Protein AF-A0A7L4WEX9-F1 (afdb_monomer)

Solvent-accessible surface area (backbone atoms only — not comparable to full-atom values): 10142 Å² total; per-residue (Å²): 126,67,64,66,57,49,51,50,51,51,39,51,52,52,34,52,52,26,51,51,51,31,52,53,32,50,53,50,39,53,52,51,53,52,51,53,52,52,47,60,56,43,59,77,73,43,90,71,69,67,68,67,56,54,69,73,64,55,76,92,63,99,64,60,76,76,48,80,44,58,86,52,60,81,90,41,49,67,58,53,51,50,54,52,51,52,48,51,46,52,49,35,52,49,51,29,53,46,28,53,52,52,32,49,50,41,52,46,55,71,72,40,96,59,77,62,41,73,68,49,30,55,49,41,40,52,47,19,53,50,44,37,39,62,28,47,49,48,32,49,52,50,21,52,52,36,32,74,78,40,66,15,29,52,41,52,55,43,64,68,48,44,54,51,22,54,52,43,38,50,51,23,51,53,43,47,51,54,38,51,56,53,48,59,58,62,72,72,108

Sequence (189 aa):
MNREKQIKKISKLLGYLFQLSSYMTLFATLLAIIGIILYNLSSNTTAIPVAFLKDMMAPATSETTFMSFGNPPADLAMVAFNIESITIVALCLAYFLLSRKALNIFKTIVNCRTPFTLTLVSQIRKISVLILMTCLWIPIIKGSVLLIFTHGGQFTIDLGGIVLTLIIYGISLIFEYGLLLQREVDEIV

Foldseek 3Di:
DPVLVVLLVVLVVLLVVLVVLLVVLVVVLVVLVVVLVVVVVVVVPDDDPLVVVCVVPPDPDPFDWPDKFDDFPPVCSNVLVVLVSVLSSVLSVLSSVLSVLSSVLSVCVNPDPDCLDPVNLVSLLVNLVSLCCNQPVSLVVSQVSCCVRGVIGIRTGDPVSNVVSVVSNVVSVVSPVVNVVVVVVVVVD

Secondary structure (DSSP, 8-state):
-HHHHHHHHHHHHHHHHHHHHHHHHHHHHHHHHHHHHHHHHHHTTS---HHHHHHHS-------EEEEEPPPPGGGHHHHHHHHHHHHHHHHHHHHHHHHHHHHHHHHHHH-S-S--HHHHHHHHHHHHHHHIIIIIHHHHHHHHHHHHHS-EEEE--HHHHHHHHHHHHHHHHHHHHHHHHHHHHHT-

Mean predicted aligned error: 10.33 Å

Structure (mmCIF, N/CA/C/O backbone):
data_AF-A0A7L4WEX9-F1
#
_entry.id   AF-A0A7L4WEX9-F1
#
loop_
_atom_site.group_PDB
_atom_site.id
_atom_site.type_symbol
_atom_site.label_atom_id
_atom_site.label_alt_id
_atom_site.label_comp_id
_atom_site.label_asym_id
_atom_site.label_entity_id
_atom_site.label_seq_id
_atom_site.pdbx_PDB_ins_code
_atom_site.Cartn_x
_atom_site.Cartn_y
_atom_site.Cartn_z
_atom_site.occupancy
_atom_site.B_iso_or_equiv
_atom_site.auth_seq_id
_atom_site.auth_comp_id
_atom_site.auth_asym_id
_atom_site.auth_atom_id
_atom_site.pdbx_PDB_model_num
ATOM 1 N N . MET A 1 1 ? -11.315 -0.043 35.948 1.00 55.19 1 MET A N 1
ATOM 2 C CA . MET A 1 1 ? -10.354 1.089 35.972 1.00 55.19 1 MET A CA 1
ATOM 3 C C . MET A 1 1 ? -8.969 0.790 35.357 1.00 55.19 1 MET A C 1
ATOM 5 O O . MET A 1 1 ? -8.366 1.709 34.819 1.00 55.19 1 MET A O 1
ATOM 9 N N . ASN A 1 2 ? -8.444 -0.450 35.379 1.00 72.81 2 ASN A N 1
ATOM 10 C CA . ASN A 1 2 ? -7.095 -0.753 34.848 1.00 72.81 2 ASN A CA 1
ATOM 11 C C . ASN A 1 2 ? -7.035 -0.914 33.302 1.00 72.81 2 ASN A C 1
ATOM 13 O O . ASN A 1 2 ? -6.084 -0.468 32.666 1.00 72.81 2 ASN A O 1
ATOM 17 N N . ARG A 1 3 ? -8.087 -1.473 32.676 1.00 75.44 3 ARG A N 1
ATOM 18 C CA . ARG A 1 3 ? -8.129 -1.759 31.222 1.00 75.44 3 ARG A CA 1
ATOM 19 C C . ARG A 1 3 ? -8.138 -0.508 30.335 1.00 75.44 3 ARG A C 1
ATOM 21 O O . ARG A 1 3 ? -7.399 -0.452 29.362 1.00 75.44 3 ARG A O 1
ATOM 28 N N . GLU A 1 4 ? -8.896 0.529 30.688 1.00 73.94 4 GLU A N 1
ATOM 29 C CA . GLU A 1 4 ? -8.929 1.781 29.909 1.00 73.94 4 GLU A CA 1
ATOM 30 C C . GLU A 1 4 ? -7.576 2.502 29.891 1.00 73.94 4 GLU A C 1
ATOM 32 O O . GLU A 1 4 ? -7.140 3.004 28.854 1.00 73.94 4 GLU A O 1
ATOM 37 N N . LYS A 1 5 ? -6.870 2.522 31.032 1.00 79.31 5 LYS A N 1
ATOM 38 C CA . LYS A 1 5 ? -5.511 3.076 31.116 1.00 79.31 5 LYS A CA 1
ATOM 39 C C . LYS A 1 5 ? -4.530 2.264 30.264 1.00 79.31 5 LYS A C 1
ATOM 41 O O . LYS A 1 5 ? -3.692 2.859 29.588 1.00 79.31 5 LYS A O 1
ATOM 46 N N . GLN A 1 6 ? -4.657 0.934 30.251 1.00 82.50 6 GLN A N 1
ATOM 47 C CA . GLN A 1 6 ? -3.851 0.056 29.396 1.00 82.50 6 GLN A CA 1
ATOM 48 C C . GLN A 1 6 ? -4.117 0.297 27.904 1.00 82.50 6 GLN A C 1
ATOM 50 O O . GLN A 1 6 ? -3.162 0.490 27.157 1.00 82.50 6 GLN A O 1
ATOM 55 N N . ILE A 1 7 ? -5.382 0.389 27.479 1.00 78.75 7 ILE A N 1
ATOM 56 C CA . ILE A 1 7 ? -5.758 0.684 26.084 1.00 78.75 7 ILE A CA 1
ATOM 57 C C . ILE A 1 7 ? -5.189 2.038 25.648 1.00 78.75 7 ILE A C 1
ATOM 59 O O . ILE A 1 7 ? -4.557 2.135 24.597 1.00 78.75 7 ILE A O 1
ATOM 63 N N . LYS A 1 8 ? -5.319 3.078 26.482 1.00 77.56 8 LYS A N 1
ATOM 64 C CA . LYS A 1 8 ? -4.734 4.397 26.193 1.00 77.56 8 LYS A CA 1
ATOM 65 C C . LYS A 1 8 ? -3.207 4.350 26.090 1.00 77.56 8 LYS A C 1
ATOM 67 O O . LYS A 1 8 ? -2.642 5.015 25.225 1.00 77.56 8 LYS A O 1
ATOM 72 N N . LYS A 1 9 ? -2.527 3.571 26.940 1.00 84.44 9 LYS A N 1
ATOM 73 C CA . LYS A 1 9 ? -1.065 3.397 26.884 1.00 84.44 9 LYS A CA 1
ATOM 74 C C . LYS A 1 9 ? -0.633 2.695 25.592 1.00 84.44 9 LYS A C 1
ATOM 76 O O . LYS A 1 9 ? 0.269 3.186 24.920 1.00 84.44 9 LYS A O 1
ATOM 81 N N . ILE A 1 10 ? -1.305 1.601 25.227 1.00 84.31 10 ILE A N 1
ATOM 82 C CA . ILE A 1 10 ? -1.046 0.843 23.994 1.00 84.31 10 ILE A CA 1
ATOM 83 C C . ILE A 1 10 ? -1.289 1.727 22.771 1.00 84.31 10 ILE A C 1
ATOM 85 O O . ILE A 1 10 ? -0.421 1.837 21.913 1.00 84.31 10 ILE A O 1
ATOM 89 N N . SER A 1 11 ? -2.412 2.443 22.724 1.00 79.56 11 SER A N 1
ATOM 90 C CA . SER A 1 11 ? -2.727 3.324 21.600 1.00 79.56 11 SER A CA 1
ATOM 91 C C . SER A 1 11 ? -1.725 4.472 21.440 1.00 79.56 11 SER A C 1
ATOM 93 O O . SER A 1 11 ? -1.406 4.845 20.313 1.00 79.56 11 SER A O 1
ATOM 95 N N . LYS A 1 12 ? -1.198 5.030 22.542 1.00 79.38 12 LYS A N 1
ATOM 96 C CA . LYS A 1 12 ? -0.110 6.023 22.485 1.00 79.38 12 LYS A CA 1
ATOM 97 C C . LYS A 1 12 ? 1.180 5.419 21.932 1.00 79.38 12 LYS A C 1
ATOM 99 O O . LYS A 1 12 ? 1.817 6.040 21.088 1.00 79.38 12 LYS A O 1
ATOM 104 N N . LEU A 1 13 ? 1.540 4.214 22.376 1.00 85.88 13 LEU A N 1
ATOM 105 C CA . LEU A 1 13 ? 2.724 3.502 21.895 1.00 85.88 13 LEU A CA 1
ATOM 106 C C . LEU A 1 13 ? 2.622 3.185 20.397 1.00 85.88 13 LEU A C 1
ATOM 108 O O . LEU A 1 13 ? 3.555 3.487 19.657 1.00 85.88 13 LEU A O 1
ATOM 112 N N . LEU A 1 14 ? 1.474 2.673 19.935 1.00 84.31 14 LEU A N 1
ATOM 113 C CA . LEU A 1 14 ? 1.218 2.476 18.505 1.00 84.31 14 LEU A CA 1
ATOM 114 C C . LEU A 1 14 ? 1.296 3.802 17.742 1.00 84.31 14 LEU A C 1
ATOM 116 O O . LEU A 1 14 ? 1.889 3.851 16.670 1.00 84.31 14 LEU A O 1
ATOM 120 N N . GLY A 1 15 ? 0.766 4.892 18.304 1.00 81.19 15 GLY A N 1
ATOM 121 C CA . GLY A 1 15 ? 0.881 6.225 17.711 1.00 81.19 15 GLY A CA 1
ATOM 122 C C . GLY A 1 15 ? 2.334 6.654 17.470 1.00 81.19 15 GLY A C 1
ATOM 123 O O . GLY A 1 15 ? 2.671 7.075 16.364 1.00 81.19 15 GLY A O 1
ATOM 124 N N . TYR A 1 16 ? 3.214 6.498 18.462 1.00 84.06 16 TYR A N 1
ATOM 125 C CA . TYR A 1 16 ? 4.641 6.791 18.285 1.00 84.06 16 TYR A CA 1
ATOM 126 C C . TYR A 1 16 ? 5.301 5.878 17.248 1.00 84.06 16 TYR A C 1
ATOM 128 O O . TYR A 1 16 ? 6.100 6.351 16.442 1.00 84.06 16 TYR A O 1
ATOM 136 N N . LEU A 1 17 ? 4.929 4.596 17.219 1.00 88.06 17 LEU A N 1
ATOM 137 C CA . LEU A 1 17 ? 5.454 3.629 16.256 1.00 88.06 17 LEU A CA 1
ATOM 138 C C . LEU A 1 17 ? 5.077 4.002 14.813 1.00 88.06 17 LEU A C 1
ATOM 140 O O . LEU A 1 17 ? 5.946 4.030 13.942 1.00 88.06 17 LEU A O 1
ATOM 144 N N . PHE A 1 18 ? 3.819 4.374 14.555 1.00 85.44 18 PHE A N 1
ATOM 145 C CA . PHE A 1 18 ? 3.393 4.842 13.229 1.00 85.44 18 PHE A CA 1
ATOM 146 C C . PHE A 1 18 ? 4.046 6.166 12.832 1.00 85.44 18 PHE A C 1
ATOM 148 O O . PHE A 1 18 ? 4.36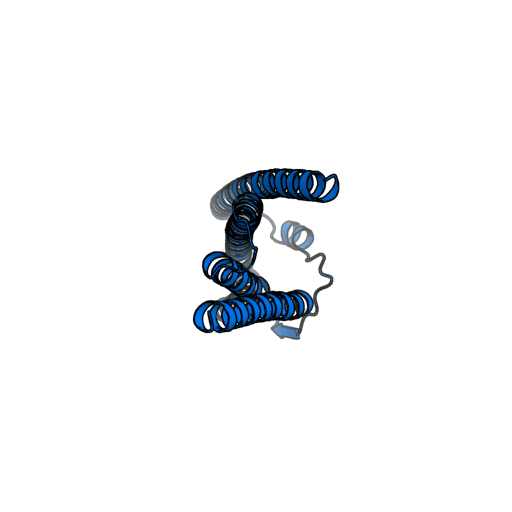3 6.367 11.661 1.00 85.44 18 PHE A O 1
ATOM 155 N N . GLN A 1 19 ? 4.282 7.065 13.789 1.00 84.50 19 GLN A N 1
ATOM 156 C CA . GLN A 1 19 ? 4.992 8.311 13.521 1.00 84.50 19 GLN A CA 1
ATOM 157 C C . GLN A 1 19 ? 6.458 8.055 13.137 1.00 84.50 19 GLN A C 1
ATOM 159 O O . GLN A 1 19 ? 6.935 8.618 12.155 1.00 84.50 19 GLN A O 1
ATOM 164 N N . LEU A 1 20 ? 7.148 7.164 13.854 1.00 89.44 20 LEU A N 1
ATOM 165 C CA . LEU A 1 20 ? 8.509 6.746 13.516 1.00 89.44 20 LEU A CA 1
ATOM 166 C C . LEU A 1 20 ? 8.562 6.076 12.136 1.00 89.44 20 LEU A C 1
ATOM 168 O O . LEU A 1 20 ? 9.395 6.439 11.310 1.00 89.44 20 LEU A O 1
ATOM 172 N N . SER A 1 21 ? 7.632 5.157 11.856 1.00 87.06 21 SER A N 1
ATOM 173 C CA . SER A 1 21 ? 7.491 4.508 10.545 1.00 87.06 21 SER A CA 1
ATOM 174 C C . SER A 1 21 ? 7.287 5.525 9.413 1.00 87.06 21 SER A C 1
ATOM 176 O O . SER A 1 21 ? 7.896 5.404 8.349 1.00 87.06 21 SER A O 1
ATOM 178 N N . SER A 1 22 ? 6.498 6.575 9.652 1.00 84.38 22 SER A N 1
ATOM 179 C CA . SER A 1 22 ? 6.277 7.658 8.690 1.00 84.38 22 SER A CA 1
ATOM 180 C C . SER A 1 22 ? 7.569 8.431 8.381 1.00 84.38 22 SER A C 1
ATOM 182 O O . SER A 1 22 ? 7.840 8.725 7.221 1.00 84.38 22 SER A O 1
ATOM 184 N N . TYR A 1 23 ? 8.412 8.714 9.378 1.00 88.81 23 TYR A N 1
ATOM 185 C CA . TYR A 1 23 ? 9.708 9.361 9.130 1.00 88.81 23 TYR A CA 1
ATOM 186 C C . TYR A 1 23 ? 10.697 8.444 8.406 1.00 88.81 23 TYR A C 1
ATOM 188 O O . TYR A 1 23 ? 11.364 8.889 7.475 1.00 88.81 23 TYR A O 1
ATOM 196 N N . MET A 1 24 ? 10.756 7.165 8.787 1.00 88.25 24 MET A N 1
ATOM 197 C CA . MET A 1 24 ? 11.639 6.184 8.147 1.00 88.25 24 MET A CA 1
ATOM 198 C C . MET A 1 24 ? 11.276 5.957 6.677 1.00 88.25 24 MET A C 1
ATOM 200 O O . MET A 1 24 ? 12.159 5.906 5.826 1.00 88.25 24 MET A O 1
ATOM 204 N N . THR A 1 25 ? 9.981 5.886 6.357 1.00 88.56 25 THR A N 1
ATOM 205 C CA . THR A 1 25 ? 9.516 5.761 4.965 1.00 88.56 25 THR A CA 1
ATOM 206 C C . THR A 1 25 ? 9.837 7.005 4.143 1.00 88.56 25 THR A C 1
ATOM 208 O O . THR A 1 25 ? 10.274 6.873 3.005 1.00 88.56 25 THR A O 1
ATOM 211 N N . LEU A 1 26 ? 9.712 8.205 4.717 1.00 88.31 26 LEU A N 1
ATOM 212 C CA . LEU A 1 26 ? 10.087 9.451 4.040 1.00 88.31 26 LEU A CA 1
ATOM 213 C C . LEU A 1 26 ? 11.604 9.505 3.777 1.00 88.31 26 LEU A C 1
ATOM 215 O O . LEU A 1 26 ? 12.042 9.791 2.664 1.00 88.31 26 LEU A O 1
ATOM 219 N N . PHE A 1 27 ? 12.420 9.142 4.764 1.00 89.62 27 PHE A N 1
ATOM 220 C CA . PHE A 1 27 ? 13.867 9.040 4.581 1.00 89.62 27 PHE A CA 1
ATOM 221 C C . PHE A 1 27 ? 14.244 8.027 3.485 1.00 89.62 27 PHE A C 1
ATOM 223 O O . PHE A 1 27 ? 15.037 8.345 2.600 1.00 89.62 27 PHE A O 1
ATOM 230 N N . ALA A 1 28 ? 13.606 6.851 3.475 1.00 85.81 28 ALA A N 1
ATOM 231 C CA . ALA A 1 28 ? 13.793 5.851 2.427 1.00 85.81 28 ALA A CA 1
ATOM 232 C C . ALA A 1 28 ? 13.388 6.372 1.035 1.00 85.81 28 ALA A C 1
ATOM 234 O O . ALA A 1 28 ? 14.120 6.144 0.074 1.00 85.81 28 ALA A O 1
ATOM 235 N N . THR A 1 29 ? 12.284 7.128 0.914 1.00 87.12 29 THR A N 1
ATOM 236 C CA . THR A 1 29 ? 11.908 7.748 -0.373 1.00 87.12 29 THR A CA 1
ATOM 237 C C . THR A 1 29 ? 12.965 8.719 -0.883 1.00 87.12 29 THR A C 1
ATOM 239 O O . THR A 1 29 ? 13.277 8.703 -2.071 1.00 87.12 29 THR A O 1
ATOM 242 N N . LEU A 1 30 ? 13.548 9.539 -0.003 1.00 90.62 30 LEU A N 1
ATOM 243 C CA . LEU A 1 30 ? 14.588 10.494 -0.388 1.00 90.62 30 LEU A CA 1
ATOM 244 C C . LEU A 1 30 ? 15.847 9.772 -0.874 1.00 90.62 30 LEU A C 1
ATOM 246 O O . LEU A 1 30 ? 16.384 10.127 -1.920 1.00 90.62 30 LEU A O 1
ATOM 250 N N . LEU A 1 31 ? 16.277 8.728 -0.160 1.00 88.50 31 LEU A N 1
ATOM 251 C CA . LEU A 1 31 ? 17.408 7.899 -0.577 1.00 88.50 31 LEU A CA 1
ATOM 252 C C . LEU A 1 31 ? 17.159 7.214 -1.924 1.00 88.50 31 LEU A C 1
ATOM 254 O O . LEU A 1 31 ? 18.048 7.219 -2.772 1.00 88.50 31 LEU A O 1
ATOM 258 N N . ALA A 1 32 ? 15.955 6.677 -2.147 1.00 85.12 32 ALA A N 1
ATOM 259 C CA . ALA A 1 32 ? 15.590 6.061 -3.420 1.00 85.12 32 ALA A CA 1
ATOM 260 C C . ALA A 1 32 ? 15.675 7.071 -4.577 1.00 85.12 32 ALA A C 1
ATOM 262 O O . ALA A 1 32 ? 16.294 6.781 -5.596 1.00 85.12 32 ALA A O 1
ATOM 263 N N . ILE A 1 33 ? 15.133 8.282 -4.402 1.00 88.56 33 ILE A N 1
ATOM 264 C CA . ILE A 1 33 ? 15.194 9.346 -5.418 1.00 88.56 33 ILE A CA 1
ATOM 265 C C . ILE A 1 33 ? 16.646 9.736 -5.724 1.00 88.56 33 ILE A C 1
ATOM 267 O O . ILE A 1 33 ? 17.022 9.824 -6.892 1.00 88.56 33 ILE A O 1
ATOM 271 N N . ILE A 1 34 ? 17.476 9.931 -4.695 1.00 87.94 34 ILE A N 1
ATOM 272 C CA . ILE A 1 34 ? 18.900 10.254 -4.871 1.00 87.94 34 ILE A CA 1
ATOM 273 C C . ILE A 1 34 ? 19.614 9.132 -5.636 1.00 87.94 34 ILE A C 1
ATOM 275 O O . ILE A 1 34 ? 20.349 9.412 -6.581 1.00 87.94 34 ILE A O 1
ATOM 279 N N . GLY A 1 35 ? 19.363 7.869 -5.277 1.00 83.94 35 GLY A N 1
ATOM 280 C CA . GLY A 1 35 ? 19.932 6.708 -5.962 1.00 83.94 35 GLY A CA 1
ATOM 281 C C . GLY A 1 35 ? 19.567 6.657 -7.447 1.00 83.94 35 GLY A C 1
ATOM 282 O O . GLY A 1 35 ? 20.442 6.441 -8.284 1.00 83.94 35 GLY A O 1
ATOM 283 N N . ILE A 1 36 ? 18.306 6.940 -7.789 1.00 84.94 36 ILE A N 1
ATOM 284 C CA . ILE A 1 36 ? 17.833 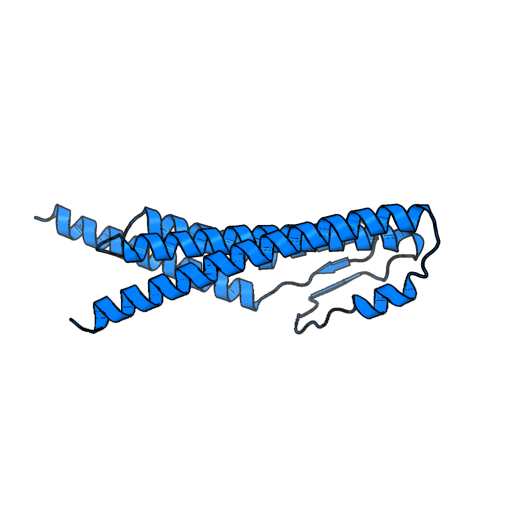7.005 -9.181 1.00 84.94 36 ILE A CA 1
ATOM 285 C C . ILE A 1 36 ? 18.559 8.110 -9.957 1.00 84.94 36 ILE A C 1
ATOM 287 O O . ILE A 1 36 ? 18.992 7.884 -11.087 1.00 84.94 36 ILE A O 1
ATOM 291 N N . ILE A 1 37 ? 18.714 9.299 -9.367 1.00 85.25 37 ILE A N 1
ATOM 292 C CA . ILE A 1 37 ? 19.402 10.427 -10.012 1.00 85.25 37 ILE A CA 1
ATOM 293 C C . ILE A 1 37 ? 20.874 10.084 -10.264 1.00 85.25 37 ILE A C 1
ATOM 295 O O . ILE A 1 37 ? 21.361 10.268 -11.379 1.00 85.25 37 ILE A O 1
ATOM 299 N N . LEU A 1 38 ? 21.570 9.547 -9.256 1.00 84.12 38 LEU A N 1
ATOM 300 C CA . LEU A 1 38 ? 22.974 9.150 -9.378 1.00 84.12 38 LEU A CA 1
ATOM 301 C C . LEU A 1 38 ? 23.166 8.054 -10.432 1.00 84.12 38 LEU A C 1
ATOM 303 O O . LEU A 1 38 ? 24.106 8.127 -11.220 1.00 84.12 38 LEU A O 1
ATOM 307 N N . TYR A 1 39 ? 22.255 7.080 -10.495 1.00 80.50 39 TYR A N 1
ATOM 308 C CA . TYR A 1 39 ? 22.281 6.037 -11.518 1.00 80.50 39 TYR A CA 1
ATOM 309 C C . TYR A 1 39 ? 22.117 6.608 -12.932 1.00 80.50 39 TYR A C 1
ATOM 311 O O . TYR A 1 39 ? 22.909 6.292 -13.820 1.00 80.50 39 TYR A O 1
ATOM 319 N N . ASN A 1 40 ? 21.130 7.483 -13.150 1.00 78.44 40 ASN A N 1
ATOM 320 C CA . ASN A 1 40 ? 20.913 8.115 -14.456 1.00 78.44 40 ASN A CA 1
ATOM 321 C C . ASN A 1 40 ? 22.096 9.022 -14.859 1.00 78.44 40 ASN A C 1
ATOM 323 O O . ASN A 1 40 ? 22.453 9.094 -16.031 1.00 78.44 40 ASN A O 1
ATOM 327 N N . LEU A 1 41 ? 22.760 9.672 -13.898 1.00 79.44 41 LEU A N 1
ATOM 328 C CA . LEU A 1 41 ? 23.959 10.472 -14.163 1.00 79.44 41 LEU A CA 1
ATOM 329 C C . LEU A 1 41 ? 25.179 9.598 -14.517 1.00 79.44 41 LEU A C 1
ATOM 331 O O . LEU A 1 41 ? 25.927 9.922 -15.440 1.00 79.44 41 LEU A O 1
ATOM 335 N N . SER A 1 42 ? 25.362 8.480 -13.807 1.00 72.44 42 SER A N 1
ATOM 336 C CA . SER A 1 42 ? 26.489 7.559 -13.999 1.00 72.44 42 SER A CA 1
ATOM 337 C C . SER A 1 42 ? 26.369 6.715 -15.268 1.00 72.44 42 SER A C 1
ATOM 339 O O . SER A 1 42 ? 27.370 6.472 -15.936 1.00 72.44 42 SER A O 1
ATOM 341 N N . SER A 1 43 ? 25.161 6.264 -15.610 1.00 65.69 43 SER A N 1
ATOM 342 C CA . SER A 1 43 ? 24.895 5.477 -16.825 1.00 65.69 43 SER A CA 1
ATOM 343 C C . SER A 1 43 ? 25.126 6.282 -18.108 1.00 65.69 43 SER A C 1
ATOM 345 O O . SER A 1 43 ? 25.584 5.726 -19.102 1.00 65.69 43 SER A O 1
ATOM 347 N N . ASN A 1 44 ? 24.926 7.602 -18.062 1.00 59.84 44 ASN A N 1
ATOM 348 C CA . ASN A 1 44 ? 25.288 8.516 -19.149 1.00 59.84 44 ASN A CA 1
ATOM 349 C C . ASN A 1 44 ? 26.804 8.756 -19.280 1.00 59.84 44 ASN A C 1
ATOM 351 O O . ASN A 1 44 ? 27.241 9.317 -20.283 1.00 59.84 44 ASN A O 1
ATOM 355 N N . THR A 1 45 ? 27.611 8.377 -18.281 1.00 52.41 45 THR A N 1
ATOM 356 C CA . THR A 1 45 ? 29.056 8.669 -18.242 1.00 52.41 45 THR A CA 1
ATOM 357 C C . THR A 1 45 ? 29.948 7.431 -18.280 1.00 52.41 45 THR A C 1
ATOM 359 O O . THR A 1 45 ? 31.084 7.538 -18.734 1.00 52.41 45 THR A O 1
ATOM 362 N N . THR A 1 46 ? 29.471 6.252 -17.876 1.00 48.56 46 THR A N 1
ATOM 363 C CA . THR A 1 46 ? 30.229 4.995 -17.973 1.00 48.56 46 THR A CA 1
ATOM 364 C C . THR A 1 46 ? 29.305 3.786 -18.139 1.00 48.56 46 THR A C 1
ATOM 366 O O . THR A 1 46 ? 28.281 3.660 -17.468 1.00 48.56 46 THR A O 1
ATOM 369 N N . ALA A 1 47 ? 29.696 2.863 -19.022 1.00 47.75 47 ALA A N 1
ATOM 370 C CA . ALA A 1 47 ? 29.064 1.560 -19.194 1.00 47.75 47 ALA A CA 1
ATOM 371 C C . ALA A 1 47 ? 29.307 0.688 -17.947 1.00 47.75 47 ALA A C 1
ATOM 373 O O . ALA A 1 47 ? 30.246 -0.104 -17.898 1.00 47.75 47 ALA A O 1
ATOM 374 N N . ILE A 1 48 ? 28.485 0.853 -16.909 1.00 53.75 48 ILE A N 1
ATOM 375 C CA . ILE A 1 48 ? 28.475 -0.067 -15.768 1.00 53.75 48 ILE A CA 1
ATOM 376 C C . ILE A 1 48 ? 27.923 -1.412 -16.267 1.00 53.75 48 ILE A C 1
ATOM 378 O O . ILE A 1 48 ? 26.827 -1.439 -16.835 1.00 53.75 48 ILE A O 1
ATOM 382 N N . PRO A 1 49 ? 28.631 -2.539 -16.066 1.00 49.69 49 PRO A N 1
ATOM 383 C CA . PRO A 1 49 ? 28.153 -3.840 -16.504 1.00 49.69 49 PRO A CA 1
ATOM 384 C C . PRO A 1 49 ? 26.876 -4.218 -15.740 1.00 49.69 49 PRO A C 1
ATOM 386 O O . PRO A 1 49 ? 26.897 -4.574 -14.562 1.00 49.69 49 PRO A O 1
ATOM 389 N N . VAL A 1 50 ? 25.758 -4.163 -16.466 1.00 50.31 50 VAL A N 1
ATOM 390 C CA . VAL A 1 50 ? 24.372 -4.459 -16.054 1.00 50.31 50 VAL A CA 1
ATOM 391 C C . VAL A 1 50 ? 24.229 -5.806 -15.317 1.00 50.31 50 VAL A C 1
ATOM 393 O O . VAL A 1 50 ? 23.302 -5.992 -14.531 1.00 50.31 50 VAL A O 1
ATOM 396 N N . ALA A 1 51 ? 25.173 -6.731 -15.512 1.00 48.25 51 ALA A N 1
ATOM 397 C CA . ALA A 1 51 ? 25.203 -8.046 -14.877 1.00 48.25 51 ALA A CA 1
ATOM 398 C C . ALA A 1 51 ? 25.306 -8.000 -13.340 1.00 48.25 51 ALA A C 1
ATOM 400 O O . ALA A 1 51 ? 24.621 -8.764 -12.672 1.00 48.25 51 ALA A O 1
ATOM 401 N N . PHE A 1 52 ? 26.095 -7.084 -12.766 1.00 45.00 52 PHE A N 1
ATOM 402 C CA . PHE A 1 52 ? 26.314 -7.037 -11.310 1.00 45.00 52 PHE A CA 1
ATOM 403 C C . PHE A 1 52 ? 25.073 -6.560 -10.533 1.00 45.00 52 PHE A C 1
ATOM 405 O O . PHE A 1 52 ? 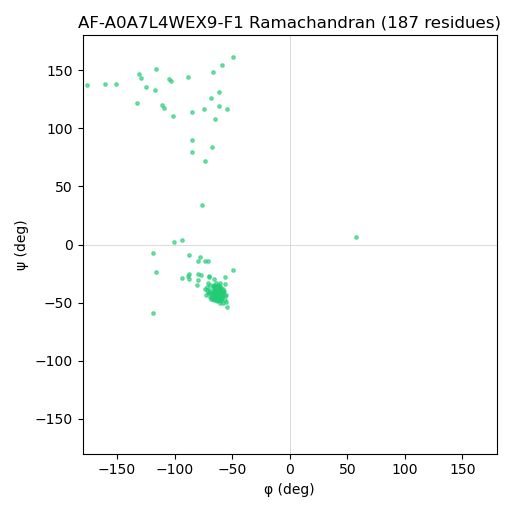24.796 -7.029 -9.432 1.00 45.00 52 PHE A O 1
ATOM 412 N N . LEU A 1 53 ? 24.283 -5.655 -11.120 1.00 49.31 53 LEU A N 1
ATOM 413 C CA . LEU A 1 53 ? 23.055 -5.141 -10.502 1.00 49.31 53 LEU A CA 1
ATOM 414 C C . LEU A 1 53 ? 21.877 -6.111 -10.646 1.00 49.31 53 LEU A C 1
ATOM 416 O O . LEU A 1 53 ? 21.034 -6.178 -9.754 1.00 49.31 53 LEU A O 1
ATOM 420 N N . LYS A 1 54 ? 21.841 -6.898 -11.729 1.00 47.31 54 LYS A N 1
ATOM 421 C CA . LYS A 1 54 ? 20.812 -7.921 -11.961 1.00 47.31 54 LYS A CA 1
ATOM 422 C C . LYS A 1 54 ? 20.788 -8.978 -10.850 1.00 47.31 54 LYS A C 1
ATOM 424 O O . LYS A 1 54 ? 19.706 -9.376 -10.431 1.00 47.31 54 LYS A O 1
ATOM 429 N N . ASP A 1 55 ? 21.956 -9.356 -10.333 1.00 48.34 55 ASP A N 1
ATOM 430 C CA . ASP A 1 55 ? 22.072 -10.325 -9.236 1.00 48.34 55 ASP A CA 1
ATOM 431 C C . ASP A 1 55 ? 21.737 -9.719 -7.859 1.00 48.34 55 ASP A C 1
ATOM 433 O O . ASP A 1 55 ? 21.251 -10.426 -6.981 1.00 48.34 55 ASP A O 1
ATOM 437 N N . MET A 1 56 ? 21.911 -8.404 -7.666 1.00 43.16 56 MET A N 1
ATOM 438 C CA . MET A 1 56 ? 21.486 -7.703 -6.440 1.00 43.16 56 MET A CA 1
ATOM 439 C C . MET A 1 56 ? 19.984 -7.379 -6.402 1.00 43.16 56 MET A C 1
ATOM 441 O O . MET A 1 56 ? 19.422 -7.222 -5.320 1.00 43.16 56 MET A O 1
ATOM 445 N N . MET A 1 57 ? 19.336 -7.261 -7.566 1.00 46.22 57 MET A N 1
ATOM 446 C CA . MET A 1 57 ? 17.895 -7.000 -7.707 1.00 46.22 57 MET A CA 1
ATOM 447 C C . MET A 1 57 ? 17.065 -8.281 -7.862 1.00 46.22 57 MET A C 1
ATOM 449 O O . MET A 1 57 ? 15.852 -8.192 -8.062 1.00 46.22 57 MET A O 1
ATOM 453 N N . ALA A 1 58 ? 17.694 -9.461 -7.776 1.00 46.84 58 ALA A N 1
ATOM 454 C CA . ALA A 1 58 ? 16.996 -10.739 -7.780 1.00 46.84 58 ALA A CA 1
ATOM 455 C C . ALA A 1 58 ? 15.934 -10.728 -6.662 1.00 46.84 58 ALA A C 1
ATOM 457 O O . ALA A 1 58 ? 16.291 -10.593 -5.486 1.00 46.84 58 ALA A O 1
ATOM 458 N N . PRO A 1 59 ? 14.633 -10.817 -6.995 1.00 47.72 59 PRO A N 1
ATOM 459 C CA . PRO A 1 59 ? 13.585 -10.714 -5.997 1.00 47.72 59 PRO A CA 1
ATOM 460 C C . PRO A 1 59 ? 13.732 -11.854 -4.986 1.00 47.72 59 PRO A C 1
ATOM 462 O O . PRO A 1 59 ? 13.638 -13.029 -5.337 1.00 47.72 59 PRO A O 1
ATOM 465 N N . ALA A 1 60 ? 13.938 -11.522 -3.712 1.00 46.41 60 ALA A N 1
ATOM 466 C CA . ALA A 1 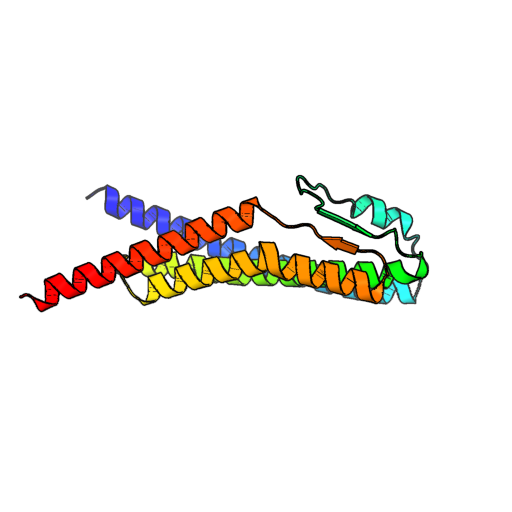60 ? 13.726 -12.462 -2.620 1.00 46.41 60 ALA A CA 1
ATOM 467 C C . ALA A 1 60 ? 12.209 -12.633 -2.434 1.00 46.41 60 ALA A C 1
ATOM 469 O O . ALA A 1 60 ? 11.625 -12.068 -1.515 1.00 46.41 60 ALA A O 1
ATOM 470 N N . THR A 1 61 ? 11.536 -13.318 -3.360 1.00 44.91 61 THR A N 1
ATOM 471 C CA . THR A 1 61 ? 10.069 -13.370 -3.378 1.00 44.91 61 THR A CA 1
ATOM 472 C C . THR A 1 61 ? 9.532 -14.732 -2.981 1.00 44.91 61 THR A C 1
ATOM 474 O O . THR A 1 61 ? 9.663 -15.714 -3.705 1.00 44.91 61 THR A O 1
ATOM 477 N N . SER A 1 62 ? 8.794 -14.737 -1.875 1.00 46.53 62 SER A N 1
ATOM 478 C CA . SER A 1 62 ? 7.679 -15.645 -1.603 1.00 46.53 62 SER A CA 1
ATOM 479 C C . SER A 1 62 ? 6.408 -15.236 -2.378 1.00 46.53 62 SER A C 1
ATOM 481 O O . SER A 1 62 ? 5.305 -15.336 -1.845 1.00 46.53 62 SER A O 1
ATOM 483 N N . GLU A 1 63 ? 6.540 -14.696 -3.594 1.00 51.91 63 GLU A N 1
ATOM 484 C CA . GLU A 1 63 ? 5.414 -14.230 -4.413 1.00 51.91 63 GLU A CA 1
ATOM 485 C C . GLU A 1 63 ? 5.137 -15.221 -5.545 1.00 51.91 63 GLU A C 1
ATOM 487 O O . GLU A 1 63 ? 6.053 -15.804 -6.125 1.00 51.91 63 GLU A O 1
ATOM 492 N N . THR A 1 64 ? 3.857 -15.423 -5.858 1.00 55.34 64 THR A N 1
ATOM 493 C CA . THR A 1 64 ? 3.434 -16.292 -6.958 1.00 55.34 64 THR A CA 1
ATOM 494 C C . THR A 1 64 ? 3.464 -15.502 -8.262 1.00 55.34 64 THR A C 1
ATOM 496 O O . THR A 1 64 ? 2.718 -14.544 -8.455 1.00 55.34 64 THR A O 1
ATOM 499 N N . THR A 1 65 ? 4.359 -15.880 -9.172 1.00 57.00 65 THR A N 1
ATOM 500 C CA . THR A 1 65 ? 4.396 -15.320 -10.526 1.00 57.00 65 THR A CA 1
ATOM 501 C C . THR A 1 65 ? 3.238 -15.906 -11.332 1.00 57.00 65 THR A C 1
ATOM 503 O O . THR A 1 65 ? 3.194 -17.113 -11.557 1.00 57.00 65 THR A O 1
ATOM 506 N N . PHE A 1 66 ? 2.294 -15.070 -11.769 1.00 50.34 66 PHE A N 1
ATOM 507 C CA . PHE A 1 66 ? 1.099 -15.539 -12.486 1.00 50.34 66 PHE A CA 1
ATOM 508 C C . PHE A 1 66 ? 1.315 -15.660 -13.995 1.00 50.34 66 PHE A C 1
ATOM 510 O O . PHE A 1 66 ? 0.675 -16.479 -14.651 1.00 50.34 66 PHE A O 1
ATOM 517 N N . MET A 1 67 ? 2.196 -14.836 -14.565 1.00 50.53 67 MET A N 1
ATOM 518 C CA . MET A 1 67 ? 2.456 -14.810 -16.003 1.00 50.53 67 MET A CA 1
ATOM 519 C C . MET A 1 67 ? 3.809 -14.150 -16.267 1.00 50.53 67 MET A C 1
ATOM 521 O O . MET A 1 67 ? 4.125 -13.148 -15.626 1.00 50.53 67 MET A O 1
ATOM 525 N N . SER A 1 68 ? 4.600 -14.705 -17.190 1.00 51.47 68 SER A N 1
ATOM 526 C CA . SER A 1 68 ? 5.928 -14.199 -17.552 1.00 51.47 68 SER A CA 1
ATOM 527 C C . SER A 1 68 ? 6.089 -14.117 -19.063 1.00 51.47 68 SER A C 1
ATOM 529 O O . SER A 1 68 ? 6.008 -15.129 -19.753 1.00 51.47 68 SER A O 1
ATOM 531 N N . PHE A 1 69 ? 6.382 -12.920 -19.557 1.00 53.38 69 PHE A N 1
ATOM 532 C CA . PHE A 1 69 ? 6.741 -12.637 -20.945 1.00 53.38 69 PHE A CA 1
ATOM 533 C C . PHE A 1 69 ? 8.262 -12.433 -21.032 1.00 53.38 69 PHE A C 1
ATOM 535 O O . PHE A 1 69 ? 8.847 -11.902 -20.090 1.00 53.38 69 PHE A O 1
ATOM 542 N N . GLY A 1 70 ? 8.892 -12.939 -22.102 1.00 50.06 70 GLY A N 1
ATOM 543 C CA . GLY A 1 70 ? 10.341 -13.187 -22.222 1.00 50.06 70 GLY A CA 1
ATOM 544 C C . GLY A 1 70 ? 11.281 -12.036 -21.823 1.00 50.06 70 GLY A C 1
ATOM 545 O O . GLY A 1 70 ? 10.885 -10.880 -21.738 1.00 50.06 70 GLY A O 1
ATOM 546 N N . ASN A 1 71 ? 12.555 -12.361 -21.569 1.00 54.09 71 ASN A N 1
ATOM 547 C CA . ASN A 1 71 ? 13.541 -11.374 -21.113 1.00 54.09 71 ASN A CA 1
ATOM 548 C C . ASN A 1 71 ? 13.747 -10.259 -22.156 1.00 54.09 71 ASN A C 1
ATOM 550 O O . ASN A 1 71 ? 14.002 -10.575 -23.322 1.00 54.09 71 ASN A O 1
ATOM 554 N N . PRO A 1 72 ? 13.706 -8.977 -21.751 1.00 52.78 72 PRO A N 1
ATOM 555 C CA . PRO A 1 72 ? 13.947 -7.879 -22.673 1.00 52.78 72 PRO A CA 1
ATOM 556 C C . PRO A 1 72 ? 15.409 -7.870 -23.167 1.00 52.78 72 PRO A C 1
ATOM 558 O O . PRO A 1 72 ? 16.310 -8.274 -22.421 1.00 52.78 72 PRO A O 1
ATOM 561 N N . PRO A 1 73 ? 15.670 -7.408 -24.407 1.00 57.44 73 PRO A N 1
ATOM 562 C CA . PRO A 1 73 ? 17.028 -7.221 -24.914 1.00 57.44 73 PRO A CA 1
ATOM 563 C C . PRO A 1 73 ? 17.837 -6.247 -24.040 1.00 57.44 73 PRO A C 1
ATOM 565 O O . PRO A 1 73 ? 17.273 -5.375 -23.377 1.00 57.44 73 PRO A O 1
ATOM 568 N N . ALA A 1 74 ? 19.171 -6.375 -24.056 1.00 57.72 74 ALA A N 1
ATOM 569 C CA . ALA A 1 74 ? 20.087 -5.626 -23.183 1.00 57.72 74 ALA A CA 1
ATOM 570 C C . ALA A 1 74 ? 19.945 -4.089 -23.279 1.00 57.72 74 ALA A C 1
ATOM 572 O O . ALA A 1 74 ? 20.136 -3.404 -22.275 1.00 57.72 74 ALA A O 1
ATOM 573 N N . ASP A 1 75 ? 19.517 -3.562 -24.431 1.00 58.28 75 ASP A N 1
ATOM 574 C CA . ASP A 1 75 ? 19.288 -2.125 -24.659 1.00 58.28 75 ASP A CA 1
ATOM 575 C C . ASP A 1 75 ? 18.056 -1.558 -23.923 1.00 58.28 75 ASP A C 1
ATOM 577 O O . ASP A 1 75 ? 17.917 -0.346 -23.774 1.00 58.28 75 ASP A O 1
ATOM 581 N N . LEU A 1 76 ? 17.169 -2.414 -23.402 1.00 69.56 76 LEU A N 1
ATOM 582 C CA . LEU A 1 76 ? 15.968 -2.012 -22.654 1.00 69.56 76 LEU A CA 1
ATOM 583 C C . LEU A 1 76 ? 16.134 -2.123 -21.128 1.00 69.56 76 LEU A C 1
ATOM 585 O O . LEU A 1 76 ? 15.208 -1.807 -20.376 1.00 69.56 76 LEU A O 1
ATOM 589 N N . ALA A 1 77 ? 17.320 -2.515 -20.648 1.00 72.31 77 ALA A N 1
ATOM 590 C CA . ALA A 1 77 ? 17.601 -2.682 -19.221 1.00 72.31 77 ALA A CA 1
ATOM 591 C C . ALA A 1 77 ? 17.453 -1.373 -18.424 1.00 72.31 77 ALA A C 1
ATOM 593 O O . ALA A 1 77 ? 16.929 -1.382 -17.311 1.00 72.31 77 ALA A O 1
ATOM 594 N N . MET A 1 78 ? 17.844 -0.235 -19.008 1.00 72.19 78 MET A N 1
ATOM 595 C CA . MET A 1 78 ? 17.699 1.082 -18.375 1.00 72.19 78 MET A CA 1
ATOM 596 C C . MET A 1 78 ? 16.224 1.489 -18.223 1.00 72.19 78 MET A C 1
ATOM 598 O O . MET A 1 78 ? 15.839 2.104 -17.227 1.00 72.19 78 MET A O 1
ATOM 602 N N . VAL A 1 79 ? 15.377 1.124 -19.189 1.00 77.62 79 VAL A N 1
ATOM 603 C CA . VAL A 1 79 ? 13.931 1.383 -19.133 1.00 77.62 79 VAL A CA 1
ATOM 604 C C . VAL A 1 79 ? 13.290 0.533 -18.037 1.00 77.62 79 VAL A C 1
ATOM 606 O O . VAL A 1 79 ? 12.569 1.068 -17.196 1.00 77.62 79 VAL A O 1
ATOM 609 N N . ALA A 1 80 ? 13.618 -0.762 -17.985 1.00 76.75 80 ALA A N 1
ATOM 610 C CA . ALA A 1 80 ? 13.151 -1.660 -16.931 1.00 76.75 80 ALA A CA 1
ATOM 611 C C . ALA A 1 80 ? 13.576 -1.175 -15.531 1.00 76.75 80 ALA A C 1
ATOM 613 O O . ALA A 1 80 ? 12.740 -1.088 -14.634 1.00 76.75 80 ALA A O 1
ATOM 614 N N . PHE A 1 81 ? 14.840 -0.768 -15.359 1.00 79.94 81 PHE A N 1
ATOM 615 C CA . PHE A 1 81 ? 15.346 -0.227 -14.094 1.00 79.94 81 PHE A CA 1
ATOM 616 C C . PHE A 1 81 ? 14.583 1.026 -13.639 1.00 79.94 81 PHE A C 1
ATOM 618 O O . PHE A 1 81 ? 14.223 1.144 -12.466 1.00 79.94 81 PHE A O 1
ATOM 625 N N . ASN A 1 82 ? 14.306 1.960 -14.554 1.00 81.88 82 ASN A N 1
ATOM 626 C CA . ASN A 1 82 ? 13.553 3.170 -14.227 1.00 81.88 82 ASN A CA 1
ATOM 627 C C . ASN A 1 82 ? 12.102 2.848 -13.826 1.00 81.88 82 ASN A C 1
ATOM 629 O O . ASN A 1 82 ? 11.606 3.412 -12.851 1.00 81.88 82 ASN A O 1
ATOM 633 N N . ILE A 1 83 ? 11.440 1.907 -14.511 1.00 83.62 83 ILE A N 1
ATOM 634 C CA . ILE A 1 83 ? 10.080 1.458 -14.159 1.00 83.62 83 ILE A CA 1
ATOM 635 C C . ILE A 1 83 ? 10.057 0.822 -12.760 1.00 83.62 83 ILE A C 1
ATOM 637 O O . ILE A 1 83 ? 9.204 1.169 -11.937 1.00 83.62 83 ILE A O 1
ATOM 641 N N . GLU A 1 84 ? 11.007 -0.068 -12.459 1.00 82.62 84 GLU A N 1
ATOM 642 C CA . GLU A 1 84 ? 11.140 -0.687 -11.133 1.00 82.62 84 GLU A CA 1
ATOM 643 C C . GLU A 1 84 ? 11.360 0.365 -10.044 1.00 82.62 84 GLU A C 1
ATOM 645 O O . GLU A 1 84 ? 10.669 0.390 -9.024 1.00 82.62 84 GLU A O 1
ATOM 650 N N . SER A 1 85 ? 12.268 1.303 -10.297 1.00 82.50 85 SER A N 1
ATOM 651 C CA . SER A 1 85 ? 12.623 2.337 -9.331 1.00 82.50 85 SER A CA 1
ATOM 652 C C . SER A 1 85 ? 11.462 3.295 -9.038 1.00 82.50 85 SER A C 1
ATOM 654 O O . SER A 1 85 ? 11.210 3.628 -7.879 1.00 82.50 85 SER A O 1
ATOM 656 N N . ILE A 1 86 ? 10.696 3.694 -10.060 1.00 85.69 86 ILE A N 1
ATOM 657 C CA . ILE A 1 86 ? 9.472 4.495 -9.889 1.00 85.69 86 ILE A CA 1
ATOM 658 C C . ILE A 1 86 ? 8.436 3.722 -9.065 1.00 85.69 86 ILE A C 1
ATOM 660 O O . ILE A 1 86 ? 7.781 4.299 -8.193 1.00 85.69 86 ILE A O 1
ATOM 664 N N . THR A 1 87 ? 8.312 2.414 -9.298 1.00 86.06 87 THR A N 1
ATOM 665 C CA . THR A 1 87 ? 7.386 1.556 -8.549 1.00 86.06 87 THR A CA 1
ATOM 666 C C . THR A 1 87 ? 7.755 1.496 -7.066 1.00 86.06 87 THR A C 1
ATOM 668 O O . THR A 1 87 ? 6.878 1.630 -6.210 1.00 86.06 87 THR A O 1
ATOM 671 N N . ILE A 1 88 ? 9.047 1.376 -6.743 1.00 85.94 88 ILE A N 1
ATOM 672 C CA . ILE A 1 88 ? 9.543 1.403 -5.357 1.00 85.94 88 ILE A CA 1
ATOM 673 C C . ILE A 1 88 ? 9.189 2.734 -4.683 1.00 85.94 88 ILE A C 1
ATOM 675 O O . ILE A 1 88 ? 8.650 2.741 -3.576 1.00 85.94 88 ILE A O 1
ATOM 679 N N . VAL A 1 89 ? 9.417 3.866 -5.359 1.00 88.44 89 VAL A N 1
ATOM 680 C CA . VAL A 1 89 ? 9.060 5.191 -4.823 1.00 88.44 89 VAL A CA 1
ATOM 681 C C . VAL A 1 89 ? 7.550 5.303 -4.581 1.00 88.44 89 VAL A C 1
ATOM 683 O O . VAL A 1 89 ? 7.132 5.787 -3.525 1.00 88.44 89 VAL A O 1
ATOM 686 N N . ALA A 1 90 ? 6.723 4.811 -5.509 1.00 88.12 90 ALA A N 1
ATOM 687 C CA . ALA A 1 90 ? 5.269 4.800 -5.366 1.00 88.12 90 ALA A CA 1
ATOM 688 C C . ALA A 1 90 ? 4.806 3.954 -4.165 1.00 88.12 90 ALA A C 1
ATOM 690 O O . ALA A 1 90 ? 3.956 4.402 -3.391 1.00 88.12 90 ALA A O 1
ATOM 691 N N . LEU A 1 91 ? 5.399 2.772 -3.959 1.00 87.69 91 LEU A N 1
ATOM 692 C CA . LEU A 1 91 ? 5.120 1.917 -2.801 1.00 87.69 91 LEU A CA 1
ATOM 693 C C . LEU A 1 91 ? 5.515 2.598 -1.490 1.00 87.69 91 LEU A C 1
ATOM 695 O O . LEU A 1 91 ? 4.719 2.636 -0.552 1.00 87.69 91 LEU A O 1
ATOM 699 N N . CYS A 1 92 ? 6.707 3.191 -1.417 1.00 87.31 92 CYS A N 1
ATOM 700 C CA . CYS A 1 92 ? 7.142 3.912 -0.224 1.00 87.31 92 CYS A CA 1
ATOM 701 C C . CYS A 1 92 ? 6.212 5.094 0.107 1.00 87.31 92 CYS A C 1
ATOM 703 O O . CYS A 1 92 ? 5.861 5.293 1.274 1.00 87.31 92 CYS A O 1
ATOM 705 N N . LEU A 1 93 ? 5.749 5.838 -0.905 1.00 88.69 93 LEU A N 1
ATOM 706 C CA . LEU A 1 93 ? 4.767 6.909 -0.718 1.00 88.69 93 LEU A CA 1
ATOM 707 C C . LEU A 1 93 ? 3.415 6.364 -0.232 1.00 88.69 93 LEU A C 1
ATOM 709 O O . LEU A 1 93 ? 2.796 6.949 0.661 1.00 88.69 93 LEU A O 1
ATOM 713 N N . ALA A 1 94 ? 2.963 5.230 -0.768 1.00 88.81 94 ALA A N 1
ATOM 714 C CA . ALA A 1 94 ? 1.747 4.574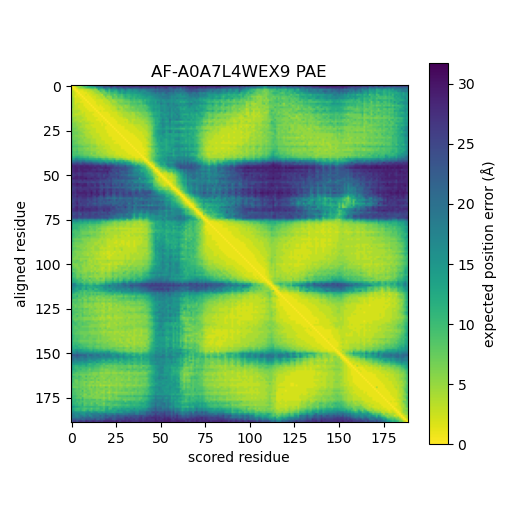 -0.306 1.00 88.81 94 ALA A CA 1
ATOM 715 C C . ALA A 1 94 ? 1.864 4.149 1.168 1.00 88.81 94 ALA A C 1
ATOM 717 O O . ALA A 1 94 ? 0.990 4.489 1.964 1.00 88.81 94 ALA A O 1
ATOM 718 N N . TYR A 1 95 ? 2.970 3.517 1.577 1.00 88.00 95 TYR A N 1
ATOM 719 C CA . TYR A 1 95 ? 3.226 3.160 2.980 1.00 88.00 95 TYR A CA 1
ATOM 720 C C . TYR A 1 95 ? 3.297 4.382 3.905 1.00 88.00 95 TYR A C 1
ATOM 722 O O . TYR A 1 95 ? 2.772 4.358 5.025 1.00 88.00 95 TYR A O 1
ATOM 730 N N . PHE A 1 96 ? 3.872 5.491 3.440 1.00 89.12 96 PHE A N 1
ATOM 731 C CA . PHE A 1 96 ? 3.846 6.758 4.167 1.00 89.12 96 PHE A CA 1
ATOM 732 C C . PHE A 1 96 ? 2.409 7.267 4.391 1.00 89.12 96 PHE A C 1
ATOM 734 O O . PHE A 1 96 ? 2.035 7.653 5.502 1.00 89.12 96 PHE A O 1
ATOM 741 N N . LEU A 1 97 ? 1.563 7.237 3.359 1.00 89.62 97 LEU A N 1
ATOM 742 C CA . LEU A 1 97 ? 0.154 7.620 3.486 1.00 89.62 97 LEU A CA 1
ATOM 743 C C . LEU A 1 97 ? -0.616 6.673 4.416 1.00 89.62 97 LEU A C 1
ATOM 745 O O . LEU A 1 97 ? -1.458 7.129 5.197 1.00 89.62 97 LEU A O 1
ATOM 749 N N . LEU A 1 98 ? -0.302 5.379 4.364 1.00 89.25 98 LEU A N 1
ATOM 750 C CA . LEU A 1 98 ? -0.919 4.331 5.171 1.00 89.25 98 LEU A CA 1
ATOM 751 C C . LEU A 1 98 ? -0.587 4.509 6.656 1.00 89.25 98 LEU A C 1
ATOM 753 O O . LEU A 1 98 ? -1.496 4.555 7.484 1.00 89.25 98 LEU A O 1
ATOM 757 N N . SER A 1 99 ? 0.689 4.731 6.988 1.00 86.19 99 SER A N 1
ATOM 758 C CA . SER A 1 99 ? 1.132 5.025 8.360 1.00 86.19 99 SER A CA 1
ATOM 759 C C . SER A 1 99 ? 0.483 6.297 8.918 1.00 86.19 99 SER A C 1
ATOM 761 O O . SER A 1 99 ? 0.012 6.299 10.056 1.00 86.19 99 SER A O 1
ATOM 763 N N . ARG A 1 100 ? 0.339 7.361 8.110 1.00 87.31 100 ARG A N 1
ATOM 764 C CA . ARG A 1 100 ? -0.399 8.573 8.517 1.00 87.31 100 ARG A CA 1
ATOM 765 C C . ARG A 1 100 ? -1.886 8.320 8.761 1.00 87.31 100 ARG A C 1
ATOM 767 O O . ARG A 1 100 ? -2.450 8.860 9.712 1.00 87.31 100 ARG A O 1
ATOM 774 N N . LYS A 1 101 ? -2.543 7.528 7.911 1.00 87.75 101 LYS A N 1
ATOM 775 C CA . LYS A 1 101 ? -3.957 7.160 8.087 1.00 87.75 101 LYS A CA 1
ATOM 776 C C . LYS A 1 101 ? -4.149 6.309 9.345 1.00 87.75 101 LYS A C 1
ATOM 778 O O . LYS A 1 101 ? -5.041 6.612 10.132 1.00 87.75 101 LYS A O 1
ATOM 783 N N . ALA A 1 102 ? -3.279 5.327 9.575 1.00 86.50 102 ALA A N 1
ATOM 784 C CA . ALA A 1 102 ? -3.286 4.505 10.782 1.00 86.50 102 ALA A CA 1
ATOM 785 C C . ALA A 1 102 ? -3.072 5.354 12.046 1.00 86.50 102 ALA A C 1
ATOM 787 O O . ALA A 1 102 ? -3.833 5.239 13.005 1.00 86.50 102 ALA A O 1
ATOM 788 N N . LEU A 1 103 ? -2.114 6.287 12.027 1.00 84.81 103 LEU A N 1
ATOM 789 C CA . LEU A 1 103 ? -1.889 7.227 13.128 1.00 84.81 103 LEU A CA 1
ATOM 790 C C . LEU A 1 103 ? -3.154 8.026 13.474 1.00 84.81 103 LEU A C 1
ATOM 792 O O . LEU A 1 103 ? -3.470 8.205 14.651 1.00 84.81 103 LEU A O 1
ATOM 796 N N . ASN A 1 104 ? -3.879 8.502 12.460 1.00 83.69 104 ASN A N 1
ATOM 797 C CA . ASN A 1 104 ? -5.110 9.259 12.666 1.00 83.69 104 ASN A CA 1
ATOM 798 C C . ASN A 1 104 ? -6.206 8.409 13.313 1.00 83.69 104 ASN A C 1
ATOM 800 O O . ASN A 1 104 ? -6.860 8.902 14.227 1.00 83.69 104 ASN A O 1
ATOM 804 N N . ILE A 1 105 ? -6.335 7.135 12.932 1.00 83.69 105 ILE A N 1
ATOM 805 C CA . ILE A 1 105 ? -7.271 6.199 13.568 1.00 83.69 105 ILE A CA 1
ATOM 806 C C . ILE A 1 105 ? -6.986 6.079 15.066 1.00 83.69 105 ILE A C 1
ATOM 808 O O . ILE A 1 105 ? -7.887 6.268 15.881 1.00 83.69 105 ILE A O 1
ATOM 812 N N . PHE A 1 106 ? -5.733 5.830 15.453 1.00 79.50 106 PHE A N 1
ATOM 813 C CA . PHE A 1 106 ? -5.382 5.689 16.869 1.00 79.50 106 PHE A CA 1
ATOM 814 C C . PHE A 1 106 ? -5.561 6.994 17.647 1.00 79.50 106 PHE A C 1
ATOM 816 O O . PHE A 1 106 ? -6.018 6.971 18.788 1.00 79.50 106 PHE A O 1
ATOM 823 N N . LYS A 1 107 ? -5.272 8.149 17.034 1.00 78.75 107 LYS A N 1
ATOM 824 C CA . LYS A 1 107 ? -5.572 9.454 17.644 1.00 78.75 107 LYS A CA 1
ATOM 825 C C . LYS A 1 107 ? -7.074 9.641 17.862 1.00 78.75 107 LYS A C 1
ATOM 827 O O . LYS A 1 107 ? -7.475 10.092 18.932 1.00 78.75 107 LYS A O 1
ATOM 832 N N . THR A 1 108 ? -7.900 9.263 16.888 1.00 77.44 108 THR A N 1
ATOM 833 C CA . THR A 1 108 ? -9.361 9.308 17.006 1.00 77.44 108 THR A CA 1
ATOM 834 C C . THR A 1 108 ? -9.856 8.369 18.106 1.00 77.44 108 THR A C 1
ATOM 836 O O . THR A 1 108 ? -10.632 8.806 18.944 1.00 77.44 108 THR A O 1
ATOM 839 N N . ILE A 1 109 ? -9.351 7.136 18.196 1.00 75.88 109 ILE A N 1
ATOM 840 C CA . ILE A 1 109 ? -9.732 6.180 19.254 1.00 75.88 109 ILE A CA 1
ATOM 841 C C . ILE A 1 109 ? -9.370 6.696 20.656 1.00 75.88 109 ILE A C 1
ATOM 843 O O . ILE A 1 109 ? -10.122 6.488 21.602 1.00 75.88 109 ILE A O 1
ATOM 847 N N . VAL A 1 110 ? -8.234 7.383 20.818 1.00 74.06 110 VAL A N 1
ATOM 848 C CA . VAL A 1 110 ? -7.831 7.948 22.121 1.00 74.06 110 VAL A CA 1
ATOM 849 C C . VAL A 1 110 ? -8.724 9.116 22.546 1.00 74.06 110 VAL A C 1
ATOM 851 O O . VAL A 1 110 ? -8.966 9.287 23.744 1.00 74.06 110 VAL A O 1
ATOM 854 N N . ASN A 1 111 ? -9.177 9.920 21.581 1.00 72.31 111 ASN A N 1
ATOM 855 C CA . ASN A 1 111 ? -9.900 11.167 21.830 1.00 72.31 111 ASN A CA 1
ATOM 856 C C . ASN A 1 111 ? -11.429 10.996 21.842 1.00 72.31 111 ASN A C 1
ATOM 858 O O . ASN A 1 111 ? -12.119 11.754 22.522 1.00 72.31 111 ASN A O 1
ATOM 862 N N . CYS A 1 112 ? -11.970 10.025 21.105 1.00 65.44 112 CYS A N 1
ATOM 863 C CA . CYS A 1 112 ? -13.406 9.771 21.018 1.00 65.44 112 CYS A CA 1
ATOM 864 C C . CYS A 1 112 ? -13.875 8.815 22.124 1.00 65.44 112 CYS A C 1
ATOM 866 O O . CYS A 1 112 ? -13.181 7.869 22.487 1.00 65.44 112 CYS A O 1
ATOM 868 N N . ARG A 1 113 ? -15.088 9.045 22.648 1.00 62.06 113 ARG A N 1
ATOM 869 C CA . ARG A 1 113 ? -15.725 8.139 23.623 1.00 62.06 113 ARG A CA 1
ATOM 870 C C . ARG A 1 113 ? -16.166 6.812 23.000 1.00 62.06 113 ARG A C 1
ATOM 872 O O . ARG A 1 113 ? -16.218 5.817 23.715 1.00 62.06 113 ARG A O 1
ATOM 879 N N . THR A 1 114 ? -16.468 6.789 21.699 1.00 67.06 114 THR A N 1
ATOM 880 C CA . THR A 1 114 ? -16.907 5.589 20.974 1.00 67.06 114 THR A CA 1
ATOM 881 C C . THR A 1 114 ? -16.102 5.407 19.683 1.00 67.06 114 THR A C 1
ATOM 883 O O . THR A 1 114 ? -15.705 6.393 19.053 1.00 67.06 114 THR A O 1
ATOM 886 N N . PRO A 1 115 ? -15.850 4.157 19.258 1.00 67.12 115 PRO A N 1
ATOM 887 C CA . PRO A 1 115 ? -15.232 3.886 17.964 1.00 67.12 115 PRO A CA 1
ATOM 888 C C . PRO A 1 115 ? -16.242 4.009 16.805 1.00 67.12 115 PRO A C 1
ATOM 890 O O . PRO A 1 115 ? -15.857 4.047 15.642 1.00 67.12 115 PRO A O 1
ATOM 893 N N . PHE A 1 116 ? -17.538 4.119 17.090 1.00 72.88 116 PHE A N 1
ATOM 894 C CA . PHE A 1 116 ? -18.591 4.245 16.086 1.00 72.88 116 PHE A CA 1
ATOM 895 C C . PHE A 1 116 ? -18.748 5.707 15.674 1.00 72.88 116 PHE A C 1
ATOM 897 O O . PHE A 1 116 ? -19.617 6.428 16.152 1.00 72.88 116 PHE A O 1
ATOM 904 N N . THR A 1 117 ? -17.861 6.169 14.794 1.00 80.25 117 THR A N 1
ATOM 905 C CA . THR A 1 117 ? -17.984 7.484 14.154 1.00 80.25 117 THR A CA 1
ATOM 906 C C . THR A 1 117 ? -17.839 7.345 12.645 1.00 80.25 117 THR A C 1
ATOM 908 O O . THR A 1 117 ? -17.008 6.572 12.162 1.00 80.25 117 THR A O 1
ATOM 911 N N . LEU A 1 118 ? -18.596 8.143 11.885 1.00 82.62 118 LEU A N 1
ATOM 912 C CA . LEU A 1 118 ? -18.482 8.188 10.420 1.00 82.62 118 LEU A CA 1
ATOM 913 C C . LEU A 1 118 ? -17.050 8.519 9.971 1.00 82.62 118 LEU A C 1
ATOM 915 O O . LEU A 1 118 ? -16.561 7.989 8.972 1.00 82.62 118 LEU A O 1
ATOM 919 N N . THR A 1 119 ? -16.345 9.349 10.744 1.00 83.88 119 THR A N 1
ATOM 920 C CA . THR A 1 119 ? -14.941 9.685 10.500 1.00 83.88 119 THR A CA 1
ATOM 921 C C . THR A 1 119 ? -14.044 8.452 10.582 1.00 83.88 119 THR A C 1
ATOM 923 O O . THR A 1 119 ? -13.209 8.263 9.696 1.00 83.88 119 THR A O 1
ATOM 926 N N . LEU A 1 120 ? -14.219 7.596 11.598 1.00 84.12 120 LEU A N 1
ATOM 927 C CA . LEU A 1 120 ? -13.424 6.375 11.739 1.00 84.12 120 LEU A CA 1
ATOM 928 C C . LEU A 1 120 ? -13.734 5.376 10.618 1.00 84.12 120 LEU A C 1
ATOM 930 O O . LEU A 1 120 ? -12.807 4.871 9.987 1.00 84.12 120 LEU A O 1
ATOM 934 N N . VAL A 1 121 ? -15.016 5.157 10.312 1.00 87.88 121 VAL A N 1
ATOM 935 C CA . VAL A 1 121 ? -15.460 4.286 9.207 1.00 87.88 121 VAL A CA 1
ATOM 936 C C . VAL A 1 121 ? -14.826 4.724 7.884 1.00 87.88 121 VAL A C 1
ATOM 938 O O . VAL A 1 121 ? -14.202 3.920 7.188 1.00 87.88 121 VAL A O 1
ATOM 941 N N . SER A 1 122 ? -14.900 6.022 7.565 1.00 88.12 122 SER A N 1
ATOM 942 C CA . SER A 1 122 ? -14.288 6.589 6.358 1.00 88.12 122 SER A CA 1
ATOM 943 C C . SER A 1 122 ? -12.769 6.392 6.331 1.00 88.12 122 SER A C 1
ATOM 945 O O . SER A 1 122 ? -12.197 6.129 5.273 1.00 88.12 122 SER A O 1
ATOM 947 N N . GLN A 1 123 ? -12.089 6.505 7.477 1.00 88.38 123 GLN A N 1
ATOM 948 C CA . GLN A 1 123 ? -10.644 6.287 7.562 1.00 88.38 123 GLN A CA 1
ATOM 949 C C . GLN A 1 123 ? -10.257 4.821 7.346 1.00 88.38 123 GLN A C 1
ATOM 951 O O . GLN A 1 123 ? -9.340 4.571 6.566 1.00 88.38 123 GLN A O 1
ATOM 956 N N . ILE A 1 124 ? -10.963 3.868 7.963 1.00 90.19 124 ILE A N 1
ATOM 957 C CA . ILE A 1 124 ? -10.720 2.428 7.770 1.00 90.19 124 ILE A CA 1
ATOM 958 C C . ILE A 1 124 ? -10.951 2.051 6.301 1.00 90.19 124 ILE A C 1
ATOM 960 O O . ILE A 1 124 ? -10.104 1.397 5.696 1.00 90.19 124 ILE A O 1
ATOM 964 N N . ARG A 1 125 ? -12.035 2.546 5.686 1.00 91.94 125 ARG A N 1
ATOM 965 C CA . ARG A 1 125 ? -12.319 2.334 4.257 1.00 91.94 125 ARG A CA 1
ATOM 966 C C . ARG A 1 125 ? -11.232 2.915 3.348 1.00 91.94 125 ARG A C 1
ATOM 968 O O . ARG A 1 125 ? -10.857 2.307 2.354 1.00 91.94 125 ARG A O 1
ATOM 975 N N . LYS A 1 126 ? -10.681 4.085 3.684 1.00 91.56 126 LYS A N 1
ATOM 976 C CA . LYS A 1 126 ? -9.549 4.663 2.938 1.00 91.56 126 LYS A CA 1
ATOM 977 C C . LYS A 1 126 ? -8.282 3.817 3.068 1.00 91.56 126 LYS A C 1
ATOM 979 O O . LYS A 1 126 ? -7.528 3.745 2.104 1.00 91.56 126 LYS A O 1
ATOM 984 N N . ILE A 1 127 ? -8.039 3.197 4.225 1.00 92.25 127 ILE A N 1
ATOM 985 C CA . ILE A 1 127 ? -6.901 2.285 4.411 1.00 92.25 127 ILE A CA 1
ATOM 986 C C . ILE A 1 127 ? -7.069 1.036 3.554 1.00 92.25 127 ILE A C 1
ATOM 988 O O . ILE A 1 127 ? -6.125 0.679 2.860 1.00 92.25 127 ILE A O 1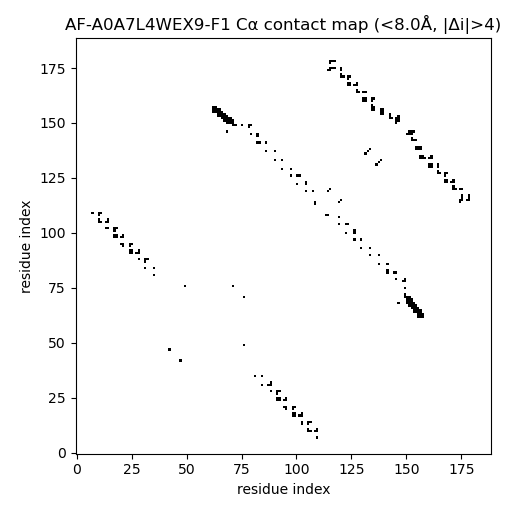
ATOM 992 N N . SER A 1 128 ? -8.247 0.404 3.546 1.00 93.12 128 SER A N 1
ATOM 993 C CA . SER A 1 128 ? -8.458 -0.788 2.715 1.00 93.12 128 SER A CA 1
ATOM 994 C C . SER A 1 128 ? -8.283 -0.482 1.229 1.00 93.12 128 SER A C 1
ATOM 996 O O . SER A 1 128 ? -7.563 -1.202 0.548 1.00 93.12 128 SER A O 1
ATOM 998 N N . VAL A 1 129 ? -8.829 0.631 0.731 1.00 92.88 129 VAL A N 1
ATOM 999 C CA . VAL A 1 129 ? -8.595 1.054 -0.662 1.00 92.88 129 VAL A CA 1
ATOM 1000 C C . VAL A 1 129 ? -7.105 1.273 -0.938 1.00 92.88 129 VAL A C 1
ATOM 1002 O O . VAL A 1 129 ? -6.615 0.859 -1.982 1.00 92.88 129 VAL A O 1
ATOM 1005 N N . LEU A 1 130 ? -6.361 1.881 -0.010 1.00 91.62 130 LEU A N 1
ATOM 1006 C CA . LEU A 1 130 ? -4.927 2.108 -0.189 1.00 91.62 130 LEU A CA 1
ATOM 1007 C C . LEU A 1 130 ? -4.133 0.791 -0.249 1.00 91.62 130 LEU A C 1
ATOM 1009 O O . LEU A 1 130 ? -3.253 0.672 -1.095 1.00 91.62 130 LEU A O 1
ATOM 1013 N N . ILE A 1 131 ? -4.473 -0.197 0.589 1.00 91.31 131 ILE A N 1
ATOM 1014 C CA . ILE A 1 131 ? -3.865 -1.540 0.545 1.00 91.31 131 ILE A CA 1
ATOM 1015 C C . ILE A 1 131 ? -4.217 -2.240 -0.775 1.00 91.31 131 ILE A C 1
ATOM 1017 O O . ILE A 1 131 ? -3.346 -2.829 -1.413 1.00 91.31 131 ILE A O 1
ATOM 1021 N N . LEU A 1 132 ? -5.462 -2.110 -1.251 1.00 92.12 132 LEU A N 1
ATOM 1022 C CA . LEU A 1 132 ? -5.855 -2.652 -2.554 1.00 92.12 132 LEU A CA 1
ATOM 1023 C C . LEU A 1 132 ? -5.005 -2.062 -3.681 1.00 92.12 132 LEU A C 1
ATOM 1025 O O . LEU A 1 132 ? -4.551 -2.781 -4.568 1.00 92.12 132 LEU A O 1
ATOM 1029 N N . MET A 1 133 ? -4.783 -0.745 -3.645 1.00 90.06 133 MET A N 1
ATOM 1030 C CA . MET A 1 133 ? -3.952 -0.072 -4.637 1.00 90.06 133 MET A CA 1
ATOM 1031 C C . MET A 1 133 ? -2.525 -0.619 -4.625 1.00 90.06 133 MET A C 1
ATOM 1033 O O . MET A 1 133 ? -1.972 -0.856 -5.695 1.00 90.06 133 MET A O 1
ATOM 1037 N N . THR A 1 134 ? -1.945 -0.872 -3.448 1.00 89.38 134 THR A N 1
ATOM 1038 C CA . THR A 1 134 ? -0.577 -1.398 -3.343 1.00 89.38 134 THR A CA 1
ATOM 1039 C C . THR A 1 134 ? -0.447 -2.858 -3.756 1.00 89.38 134 THR A C 1
ATOM 1041 O O . THR A 1 134 ? 0.534 -3.200 -4.404 1.00 89.38 134 THR A O 1
ATOM 1044 N N . CYS A 1 135 ? -1.419 -3.707 -3.416 1.00 87.38 135 CYS A N 1
ATOM 1045 C CA . CYS A 1 135 ? -1.330 -5.154 -3.644 1.00 87.38 135 CYS A CA 1
ATOM 1046 C C . CYS A 1 135 ? -1.815 -5.587 -5.035 1.00 87.38 135 CYS A C 1
ATOM 1048 O O . CYS A 1 135 ? -1.397 -6.634 -5.524 1.00 87.38 135 CYS A O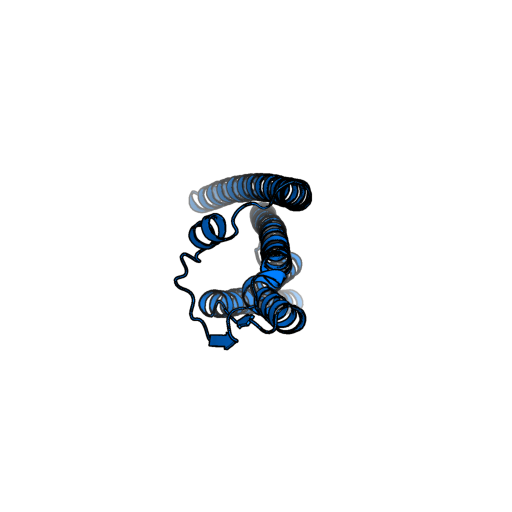 1
ATOM 1050 N N . LEU A 1 136 ? -2.700 -4.804 -5.666 1.00 89.00 136 LEU A N 1
ATOM 1051 C CA . LEU A 1 136 ? -3.323 -5.153 -6.946 1.00 89.00 136 LEU A CA 1
ATOM 1052 C C . LEU A 1 136 ? -2.982 -4.149 -8.051 1.00 89.00 136 LEU A C 1
ATOM 1054 O O . LEU A 1 136 ? -2.408 -4.519 -9.071 1.00 89.00 136 LEU A O 1
ATOM 1058 N N . TRP A 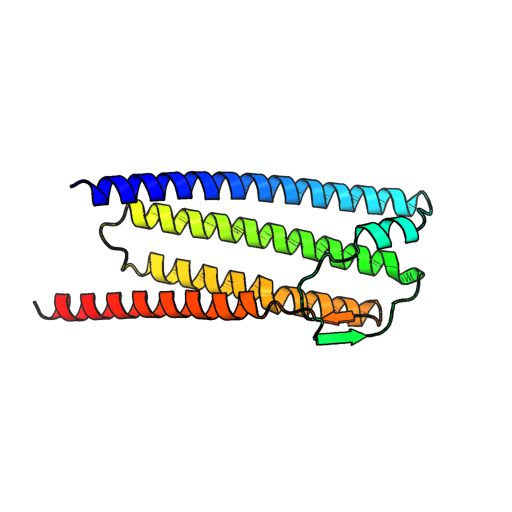1 137 ? -3.317 -2.871 -7.863 1.00 88.88 137 TRP A N 1
ATOM 1059 C CA . TRP A 1 137 ? -3.240 -1.900 -8.959 1.00 88.88 137 TRP A CA 1
ATOM 1060 C C . TRP A 1 137 ? -1.812 -1.505 -9.327 1.00 88.88 137 TRP A C 1
ATOM 1062 O O . TRP A 1 137 ? -1.497 -1.452 -10.513 1.00 88.88 137 TRP A O 1
ATOM 1072 N N . ILE A 1 138 ? -0.936 -1.257 -8.349 1.00 87.94 138 ILE A N 1
ATOM 1073 C CA . ILE A 1 138 ? 0.466 -0.900 -8.614 1.00 87.94 138 ILE A CA 1
ATOM 1074 C C . ILE A 1 138 ? 1.186 -2.014 -9.400 1.00 87.94 138 ILE A C 1
ATOM 1076 O O . ILE A 1 138 ? 1.770 -1.693 -10.438 1.00 87.94 138 ILE A O 1
ATOM 1080 N N . PRO A 1 139 ? 1.110 -3.303 -9.009 1.00 86.00 139 PRO A N 1
ATOM 1081 C CA . PRO A 1 139 ? 1.723 -4.378 -9.786 1.00 86.00 139 PRO A CA 1
ATOM 1082 C C . PRO A 1 139 ? 1.138 -4.544 -11.191 1.00 86.00 139 PRO A C 1
ATOM 1084 O O . PRO A 1 139 ? 1.890 -4.775 -12.135 1.00 86.00 139 PRO A O 1
ATOM 1087 N N . ILE A 1 140 ? -0.180 -4.375 -11.362 1.00 87.44 140 ILE A N 1
ATOM 1088 C CA . ILE A 1 140 ? -0.820 -4.434 -12.687 1.00 87.44 140 ILE A CA 1
ATOM 1089 C C . ILE A 1 140 ? -0.326 -3.299 -13.585 1.00 87.44 140 ILE A C 1
ATOM 1091 O O . ILE A 1 140 ? 0.022 -3.538 -14.742 1.00 87.44 140 ILE A O 1
ATOM 1095 N N . ILE A 1 141 ? -0.270 -2.070 -13.066 1.00 88.69 141 ILE A N 1
ATOM 1096 C CA . ILE A 1 141 ? 0.220 -0.909 -13.818 1.00 88.69 141 ILE A CA 1
ATOM 1097 C C . ILE A 1 141 ? 1.690 -1.121 -14.185 1.00 88.69 141 ILE A C 1
ATOM 1099 O O . ILE A 1 141 ? 2.039 -0.992 -15.356 1.00 88.69 141 ILE A O 1
ATOM 1103 N N . LYS A 1 142 ? 2.533 -1.522 -13.223 1.00 86.25 142 LYS A N 1
ATOM 1104 C CA . LYS A 1 142 ? 3.946 -1.848 -13.463 1.00 86.25 142 LYS A CA 1
ATOM 1105 C C . LYS A 1 142 ? 4.093 -2.905 -14.558 1.00 86.25 142 LYS A C 1
ATOM 1107 O O . LYS A 1 142 ? 4.815 -2.673 -15.523 1.00 86.25 142 LYS A O 1
ATOM 1112 N N . GLY A 1 143 ? 3.410 -4.043 -14.423 1.00 83.31 143 GLY A N 1
ATOM 1113 C CA . GLY A 1 143 ? 3.486 -5.148 -15.380 1.00 83.31 143 GLY A CA 1
ATOM 1114 C C . GLY A 1 143 ? 3.034 -4.735 -16.781 1.00 83.31 143 GLY A C 1
ATOM 1115 O O . GLY A 1 143 ? 3.686 -5.082 -17.761 1.00 83.31 143 GLY A O 1
ATOM 1116 N N . SER A 1 144 ? 1.981 -3.917 -16.875 1.00 86.12 144 SER A N 1
ATOM 1117 C CA . SER A 1 144 ? 1.470 -3.397 -18.150 1.00 86.12 144 SER A CA 1
ATOM 1118 C C . SER A 1 144 ? 2.456 -2.434 -18.813 1.00 86.12 144 SER A C 1
ATOM 1120 O O . SER A 1 144 ? 2.722 -2.546 -20.005 1.00 86.12 144 SER A O 1
ATOM 1122 N N . VAL A 1 145 ? 3.035 -1.508 -18.043 1.00 86.06 145 VAL A N 1
ATOM 1123 C CA . VAL A 1 145 ? 4.053 -0.569 -18.539 1.00 86.06 145 VAL A CA 1
ATOM 1124 C C . VAL A 1 145 ? 5.293 -1.340 -18.996 1.00 86.06 145 VAL A C 1
ATOM 1126 O O . VAL A 1 145 ? 5.787 -1.109 -20.096 1.00 86.06 145 VAL A O 1
ATOM 1129 N N . LEU A 1 146 ? 5.763 -2.307 -18.206 1.00 83.00 146 LEU A N 1
ATOM 1130 C CA . LEU A 1 146 ? 6.920 -3.125 -18.563 1.00 83.00 146 LEU A CA 1
ATOM 1131 C C . LEU A 1 146 ? 6.671 -3.915 -19.859 1.00 83.00 146 LEU A C 1
ATOM 1133 O O . LEU A 1 146 ? 7.522 -3.890 -20.750 1.00 83.00 146 LEU A O 1
ATOM 1137 N N . LEU A 1 147 ? 5.480 -4.510 -20.005 1.00 82.38 147 LEU A N 1
ATOM 1138 C CA . LEU A 1 147 ? 5.070 -5.236 -21.208 1.00 82.38 147 LEU A CA 1
ATOM 1139 C C . LEU A 1 147 ? 5.076 -4.333 -22.451 1.00 82.38 147 LEU A C 1
ATOM 1141 O O . LEU A 1 147 ? 5.621 -4.724 -23.480 1.00 82.38 147 LEU A O 1
ATOM 1145 N N . ILE A 1 148 ? 4.514 -3.123 -22.347 1.00 84.06 148 ILE A N 1
ATOM 1146 C CA . ILE A 1 148 ? 4.436 -2.159 -23.457 1.00 84.06 148 ILE A CA 1
ATOM 1147 C C . ILE A 1 148 ? 5.830 -1.695 -23.889 1.00 84.06 148 ILE A C 1
ATOM 1149 O O . ILE A 1 148 ? 6.118 -1.639 -25.082 1.00 84.06 148 ILE A O 1
ATOM 1153 N N . PHE A 1 149 ? 6.696 -1.343 -22.936 1.00 79.38 149 PHE A N 1
ATOM 1154 C CA . PHE A 1 149 ? 7.971 -0.698 -23.258 1.00 79.38 149 PHE A CA 1
ATOM 1155 C C . PHE A 1 149 ? 9.111 -1.674 -23.519 1.00 79.38 149 PHE A C 1
ATOM 1157 O O . PHE A 1 149 ? 10.043 -1.334 -24.244 1.00 79.38 149 PHE A O 1
ATOM 1164 N N . THR A 1 150 ? 9.069 -2.870 -22.933 1.00 73.31 150 THR A N 1
ATOM 1165 C CA . THR A 1 150 ? 10.207 -3.794 -22.979 1.00 73.31 150 THR A CA 1
ATOM 1166 C C . THR A 1 150 ? 9.903 -5.119 -23.669 1.00 73.31 150 THR A C 1
ATOM 1168 O O . THR A 1 150 ? 10.825 -5.896 -23.898 1.00 73.31 150 THR A O 1
ATOM 1171 N N . HIS A 1 151 ? 8.638 -5.379 -24.029 1.00 69.50 151 HIS A N 1
ATOM 1172 C CA . HIS A 1 151 ? 8.153 -6.667 -24.557 1.00 69.50 151 HIS A CA 1
ATOM 1173 C C . HIS A 1 151 ? 8.409 -7.870 -23.622 1.00 69.50 151 HIS A C 1
ATOM 1175 O O . HIS A 1 151 ? 8.117 -9.012 -23.974 1.00 69.50 151 HIS A O 1
ATOM 1181 N N . GLY A 1 152 ? 8.909 -7.603 -22.415 1.00 65.12 152 GLY A N 1
ATOM 1182 C CA . GLY A 1 152 ? 8.994 -8.510 -21.285 1.00 65.12 152 GLY A CA 1
ATOM 1183 C C . GLY A 1 152 ? 8.135 -7.970 -20.152 1.00 65.12 152 GLY A C 1
ATOM 1184 O O . GLY A 1 152 ? 7.898 -6.771 -20.051 1.00 65.12 152 GLY A O 1
ATOM 1185 N N . GLY A 1 153 ? 7.605 -8.846 -19.310 1.00 62.88 153 GLY A N 1
ATOM 1186 C CA . GLY A 1 153 ? 6.684 -8.422 -18.265 1.00 62.88 153 GLY A CA 1
ATOM 1187 C C . GLY A 1 153 ? 6.276 -9.575 -17.374 1.00 62.88 153 GLY A C 1
ATOM 1188 O O . GLY A 1 153 ? 5.998 -10.669 -17.860 1.00 62.88 153 GLY A O 1
ATOM 1189 N N . GLN A 1 154 ? 6.236 -9.328 -16.071 1.00 68.44 154 GLN A N 1
ATOM 1190 C CA . GLN A 1 154 ? 5.676 -10.262 -15.108 1.00 68.44 154 GLN A CA 1
ATOM 1191 C C . GLN A 1 154 ? 4.605 -9.565 -14.285 1.00 68.44 154 GLN A C 1
ATOM 1193 O O . GLN A 1 154 ? 4.784 -8.431 -13.839 1.00 68.44 154 GLN A O 1
ATOM 1198 N N . PHE A 1 155 ? 3.490 -10.265 -14.099 1.00 73.50 155 PHE A N 1
ATOM 1199 C CA . PHE A 1 155 ? 2.438 -9.852 -13.184 1.00 73.50 155 PHE A CA 1
ATOM 1200 C C . PHE A 1 155 ? 2.572 -10.670 -11.905 1.00 73.50 155 PHE A C 1
ATOM 1202 O O . PHE A 1 155 ? 2.321 -11.880 -11.891 1.00 73.50 155 PHE A O 1
ATOM 1209 N N . THR A 1 156 ? 2.976 -9.995 -10.836 1.00 73.56 156 THR A N 1
ATOM 1210 C CA . THR A 1 156 ? 3.017 -10.545 -9.482 1.00 73.56 156 THR A CA 1
ATOM 1211 C C . THR A 1 156 ? 1.941 -9.853 -8.667 1.00 73.56 156 THR A C 1
ATOM 1213 O O . THR A 1 156 ? 1.927 -8.631 -8.563 1.00 73.56 156 THR A O 1
ATOM 1216 N N . ILE A 1 157 ? 0.995 -10.626 -8.143 1.00 77.69 157 ILE A N 1
ATOM 1217 C CA . ILE A 1 157 ? -0.115 -10.101 -7.348 1.00 77.69 157 ILE A CA 1
ATOM 1218 C C . ILE A 1 157 ? 0.004 -10.678 -5.942 1.00 77.69 157 ILE A C 1
ATOM 1220 O O . ILE A 1 157 ? 0.167 -11.886 -5.771 1.00 77.69 157 ILE A O 1
ATOM 1224 N N . ASP A 1 158 ? -0.123 -9.821 -4.933 1.00 82.06 158 ASP A N 1
ATOM 1225 C CA . ASP A 1 158 ? -0.138 -10.245 -3.536 1.00 82.06 158 ASP A CA 1
ATOM 1226 C C . ASP A 1 158 ? -1.556 -10.666 -3.122 1.00 82.06 158 ASP A C 1
ATOM 1228 O O . ASP A 1 158 ? -2.374 -9.864 -2.657 1.00 82.06 158 ASP A O 1
ATOM 1232 N N . LEU A 1 159 ? -1.854 -11.956 -3.299 1.00 83.88 159 LEU A N 1
ATOM 1233 C CA . LEU A 1 159 ? -3.148 -12.531 -2.926 1.00 83.88 159 LEU A CA 1
ATOM 1234 C C . LEU A 1 159 ? -3.431 -12.388 -1.420 1.00 83.88 159 LEU A C 1
ATOM 1236 O O . LEU A 1 159 ? -4.576 -12.161 -1.026 1.00 83.88 159 LEU A O 1
ATOM 1240 N N . GLY A 1 160 ? -2.396 -12.492 -0.580 1.00 86.12 160 GLY A N 1
ATOM 1241 C CA . GLY A 1 160 ? -2.517 -12.341 0.870 1.00 86.12 160 GLY A CA 1
ATOM 1242 C C . GLY A 1 160 ? -2.940 -10.924 1.250 1.00 86.12 160 GLY A C 1
ATOM 1243 O O . GLY A 1 160 ? -3.879 -10.739 2.029 1.00 86.12 160 GLY A O 1
ATOM 1244 N N . GLY A 1 161 ? -2.319 -9.922 0.631 1.00 85.44 161 GLY A N 1
ATOM 1245 C CA . GLY A 1 161 ? -2.687 -8.517 0.780 1.00 85.44 161 GLY A CA 1
ATOM 1246 C C . GLY A 1 161 ? -4.101 -8.194 0.288 1.00 85.44 161 GLY A C 1
ATOM 1247 O O . GLY A 1 161 ? -4.811 -7.396 0.910 1.00 85.44 161 GLY A O 1
ATOM 1248 N N . ILE A 1 162 ? -4.572 -8.859 -0.771 1.00 88.88 162 ILE A N 1
ATOM 1249 C CA . ILE A 1 162 ? -5.960 -8.723 -1.248 1.00 88.88 162 ILE A CA 1
ATOM 1250 C C . ILE A 1 162 ? -6.950 -9.290 -0.226 1.00 88.88 162 ILE A C 1
ATOM 1252 O O . ILE A 1 162 ? -7.934 -8.628 0.111 1.00 88.88 162 ILE A O 1
ATOM 1256 N N . VAL A 1 163 ? -6.689 -10.478 0.324 1.00 91.38 163 VAL A N 1
ATOM 1257 C CA . VAL A 1 163 ? -7.544 -11.058 1.373 1.00 91.38 163 VAL A CA 1
ATOM 1258 C C . VAL A 1 163 ? -7.564 -10.158 2.611 1.00 91.38 163 VAL A C 1
ATOM 1260 O O . VAL A 1 163 ? -8.636 -9.848 3.132 1.00 91.38 163 VAL A O 1
ATOM 1263 N N . LEU A 1 164 ? -6.403 -9.657 3.043 1.00 90.25 164 LEU A N 1
ATOM 1264 C CA . LEU A 1 164 ? -6.304 -8.703 4.150 1.00 90.25 164 LEU A CA 1
ATOM 1265 C C . LEU A 1 164 ? -7.122 -7.430 3.884 1.00 90.25 164 LEU A C 1
ATOM 1267 O O . LEU A 1 164 ? -7.811 -6.927 4.773 1.00 90.25 164 LEU A O 1
ATOM 1271 N N . THR A 1 165 ? -7.091 -6.930 2.651 1.00 92.62 165 THR A N 1
ATOM 1272 C CA . THR A 1 165 ? -7.883 -5.773 2.229 1.00 92.62 165 THR A CA 1
ATOM 1273 C C . THR A 1 165 ? -9.379 -6.013 2.396 1.00 92.62 165 THR A C 1
ATOM 1275 O O . THR A 1 165 ? -10.076 -5.152 2.940 1.00 92.62 165 THR A O 1
ATOM 1278 N N . LEU A 1 166 ? -9.872 -7.176 1.959 1.00 92.88 166 LEU A N 1
ATOM 1279 C CA . LEU A 1 166 ? -11.280 -7.552 2.098 1.00 92.88 166 LEU A CA 1
ATOM 1280 C C . LEU A 1 166 ? -11.691 -7.634 3.569 1.00 92.88 166 LEU A C 1
ATOM 1282 O O . LEU A 1 166 ? -12.754 -7.132 3.931 1.00 92.88 166 LEU A O 1
ATOM 1286 N N . ILE A 1 167 ? -10.826 -8.179 4.430 1.00 94.38 167 ILE A N 1
ATOM 1287 C CA . ILE A 1 167 ? -11.056 -8.225 5.880 1.00 94.38 167 ILE A CA 1
ATOM 1288 C C . ILE A 1 167 ? -11.187 -6.806 6.449 1.00 94.38 167 ILE A C 1
ATOM 1290 O O . ILE A 1 167 ? -12.164 -6.502 7.130 1.00 94.38 167 ILE A O 1
ATOM 1294 N N . ILE A 1 168 ? -10.245 -5.906 6.147 1.00 92.94 168 ILE A N 1
ATOM 1295 C CA . ILE A 1 168 ? -10.267 -4.523 6.658 1.00 92.94 168 ILE A CA 1
ATOM 1296 C C . ILE A 1 168 ? -11.481 -3.754 6.120 1.00 92.94 168 ILE A C 1
ATOM 1298 O O . ILE A 1 168 ? -12.110 -2.984 6.850 1.00 92.94 168 ILE A O 1
ATOM 1302 N N . TYR A 1 169 ? -11.850 -3.972 4.857 1.00 94.19 169 TYR A N 1
ATOM 1303 C CA . TYR A 1 169 ? -13.061 -3.394 4.284 1.00 94.19 169 TYR A CA 1
ATOM 1304 C C . TYR A 1 169 ? -14.323 -3.920 4.984 1.00 94.19 169 TYR A C 1
ATOM 1306 O O . TYR A 1 169 ? -15.180 -3.121 5.362 1.00 94.19 169 TYR A O 1
ATOM 1314 N N . GLY A 1 170 ? -14.403 -5.226 5.250 1.00 93.62 170 GLY A N 1
ATOM 1315 C CA . GLY A 1 170 ? -15.482 -5.838 6.027 1.00 93.62 170 GLY A CA 1
ATOM 1316 C C . GLY A 1 170 ? -15.593 -5.255 7.437 1.00 93.62 170 GLY A C 1
ATOM 1317 O O . GLY A 1 170 ? -16.686 -4.898 7.869 1.00 93.62 170 GLY A O 1
ATOM 1318 N N . ILE A 1 171 ? -14.462 -5.037 8.117 1.00 91.44 171 ILE A N 1
ATOM 1319 C CA . ILE A 1 171 ? -14.430 -4.334 9.407 1.00 91.44 171 ILE A CA 1
ATOM 1320 C C . ILE A 1 171 ? -15.072 -2.945 9.274 1.00 91.44 171 ILE A C 1
ATOM 1322 O O . ILE A 1 171 ? -15.903 -2.582 10.102 1.00 91.44 171 ILE A O 1
ATOM 1326 N N . SER A 1 172 ? -14.758 -2.183 8.219 1.00 92.44 172 SER A N 1
ATOM 1327 C CA . SER A 1 172 ? -15.372 -0.862 8.006 1.00 92.44 172 SER A CA 1
ATOM 1328 C C . SER A 1 172 ? -16.903 -0.917 7.905 1.00 92.44 172 SER A C 1
ATOM 1330 O O . SER A 1 172 ? -17.567 -0.045 8.461 1.00 92.44 172 SER A O 1
ATOM 1332 N N . LEU A 1 173 ? -17.458 -1.956 7.267 1.00 91.31 173 LEU A N 1
ATOM 1333 C CA . LEU A 1 173 ? -18.906 -2.161 7.152 1.00 91.31 173 LEU A CA 1
ATOM 1334 C C . LEU A 1 173 ? -19.542 -2.525 8.497 1.00 91.31 173 LEU A C 1
ATOM 1336 O O . LEU A 1 173 ? -20.609 -2.017 8.821 1.00 91.31 173 LEU A O 1
ATOM 1340 N N . ILE A 1 174 ? -18.872 -3.343 9.313 1.00 91.38 174 ILE A N 1
ATOM 1341 C CA . ILE A 1 174 ? -19.349 -3.682 10.663 1.00 91.38 174 ILE A CA 1
ATOM 1342 C C . ILE A 1 174 ? -19.440 -2.420 11.534 1.00 91.38 174 ILE A C 1
ATOM 1344 O O . ILE A 1 174 ? -20.432 -2.220 12.235 1.00 91.38 174 ILE A O 1
ATOM 1348 N N . PHE A 1 175 ? -18.433 -1.541 11.473 1.00 88.31 175 PHE A N 1
ATOM 1349 C CA . PHE A 1 175 ? -18.464 -0.267 12.202 1.00 88.31 175 PHE A CA 1
ATOM 1350 C C . PHE A 1 175 ? -19.553 0.683 11.687 1.00 88.31 175 PHE A C 1
ATOM 1352 O O . PHE A 1 175 ? -20.160 1.392 12.487 1.00 88.31 175 PHE A O 1
ATOM 1359 N N . GLU A 1 176 ? -19.812 0.703 10.379 1.00 89.88 176 GLU A N 1
ATOM 1360 C CA . GLU A 1 176 ? -20.902 1.487 9.788 1.00 89.88 176 GLU A CA 1
ATOM 1361 C C . GLU A 1 176 ? -22.273 0.979 10.241 1.00 89.88 176 GLU A C 1
ATOM 1363 O O . GLU A 1 176 ? -23.099 1.767 10.693 1.00 89.88 176 GLU A O 1
ATOM 1368 N N . TYR A 1 177 ? -22.484 -0.336 10.209 1.00 89.94 177 TYR A N 1
ATOM 1369 C CA . TYR A 1 177 ? -23.717 -0.961 10.678 1.00 89.94 177 TYR A CA 1
ATOM 1370 C C . TYR A 1 177 ? -23.967 -0.702 12.170 1.00 89.94 177 TYR A C 1
ATOM 1372 O O . TYR A 1 177 ? -25.069 -0.324 12.560 1.00 89.94 177 TYR A O 1
ATOM 1380 N N . GLY A 1 178 ? -22.930 -0.810 13.008 1.00 87.06 178 GLY A N 1
ATOM 1381 C CA . GLY A 1 178 ? -23.031 -0.468 14.430 1.00 87.06 178 GLY A CA 1
ATOM 1382 C C . GLY A 1 178 ? -23.412 0.997 14.678 1.00 87.06 178 GLY A C 1
ATOM 1383 O O . GLY A 1 178 ? -24.128 1.289 15.632 1.00 87.06 178 GLY A O 1
ATOM 1384 N N . LEU A 1 179 ? -22.981 1.914 13.806 1.00 86.12 179 LEU A N 1
ATOM 1385 C CA . LEU A 1 179 ? -23.369 3.325 13.872 1.00 86.12 179 LEU A CA 1
ATOM 1386 C C . LEU A 1 179 ? -24.835 3.547 13.468 1.00 86.12 179 LEU A C 1
ATOM 1388 O O . LEU A 1 179 ? -25.495 4.393 14.067 1.00 86.12 179 LEU A O 1
ATOM 1392 N N . LEU A 1 180 ? -25.347 2.801 12.485 1.00 86.75 180 LEU A N 1
ATOM 1393 C CA . LEU A 1 180 ? -26.764 2.854 12.102 1.00 86.75 180 LEU A CA 1
ATOM 1394 C C . LEU A 1 180 ? -27.667 2.356 13.237 1.00 86.75 180 LEU A C 1
ATOM 1396 O O . LEU A 1 180 ? -28.600 3.056 13.612 1.00 86.75 180 LEU A O 1
ATOM 1400 N N . LEU A 1 181 ? -27.316 1.228 13.861 1.00 86.19 181 LEU A N 1
ATOM 1401 C CA . LEU A 1 181 ? -28.034 0.691 15.023 1.00 86.19 181 LEU A CA 1
ATOM 1402 C C . LEU A 1 181 ? -28.098 1.678 16.196 1.00 86.19 181 LEU A C 1
ATOM 1404 O O . LEU A 1 181 ? -29.125 1.790 16.855 1.00 86.19 181 LEU A O 1
ATOM 1408 N N . GLN A 1 182 ? -27.006 2.400 16.471 1.00 82.81 182 GLN A N 1
ATOM 1409 C CA . GLN A 1 182 ? -26.996 3.414 17.531 1.00 82.81 182 GLN A CA 1
ATOM 1410 C C . GLN A 1 182 ? -27.952 4.570 17.232 1.00 82.81 182 GLN A C 1
ATOM 1412 O O . GLN A 1 182 ? -28.629 5.040 18.138 1.00 82.81 182 GLN A O 1
ATOM 1417 N N . ARG A 1 183 ? -28.042 4.997 15.967 1.00 82.62 183 ARG A N 1
ATOM 1418 C CA . ARG A 1 183 ? -28.973 6.055 15.556 1.00 82.62 183 ARG A CA 1
ATOM 1419 C C . ARG A 1 183 ? -30.427 5.627 15.672 1.00 82.62 183 ARG A C 1
ATOM 1421 O O . ARG A 1 183 ? -31.226 6.405 16.167 1.00 82.62 183 ARG A O 1
ATOM 1428 N N . GLU A 1 184 ? -30.749 4.405 15.256 1.00 81.62 184 GLU A N 1
ATOM 1429 C CA . GLU A 1 184 ? -32.114 3.883 15.369 1.00 81.62 184 GLU A CA 1
ATOM 1430 C C . GLU A 1 184 ? -32.580 3.841 16.829 1.00 81.62 184 GLU A C 1
ATOM 1432 O O . GLU A 1 184 ? -33.708 4.212 17.113 1.00 81.62 184 GLU A O 1
ATOM 1437 N N . VAL A 1 185 ? -31.715 3.454 17.772 1.00 77.38 185 VAL A N 1
ATOM 1438 C CA . VAL A 1 185 ? -32.068 3.448 19.203 1.00 77.38 185 VAL A CA 1
ATOM 1439 C C . VAL A 1 185 ? -32.209 4.866 19.768 1.00 77.38 185 VAL A C 1
ATOM 1441 O O . VAL A 1 185 ? -33.135 5.107 20.539 1.00 77.38 185 VAL A O 1
ATOM 1444 N N . ASP A 1 186 ? -31.329 5.796 19.385 1.00 71.81 186 ASP A N 1
ATOM 1445 C CA . ASP A 1 186 ? -31.373 7.187 19.860 1.00 71.81 186 ASP A CA 1
ATOM 1446 C C . ASP A 1 186 ? -32.574 7.974 19.291 1.00 71.81 186 ASP A C 1
ATOM 1448 O O . ASP A 1 186 ? -33.055 8.888 19.951 1.00 71.81 186 ASP A O 1
ATOM 1452 N N . GLU A 1 187 ? -33.079 7.630 18.099 1.00 63.78 187 GLU A N 1
ATOM 1453 C CA . GLU A 1 187 ? -34.279 8.248 17.498 1.00 63.78 187 GLU A CA 1
ATOM 1454 C C . GLU A 1 187 ? -35.605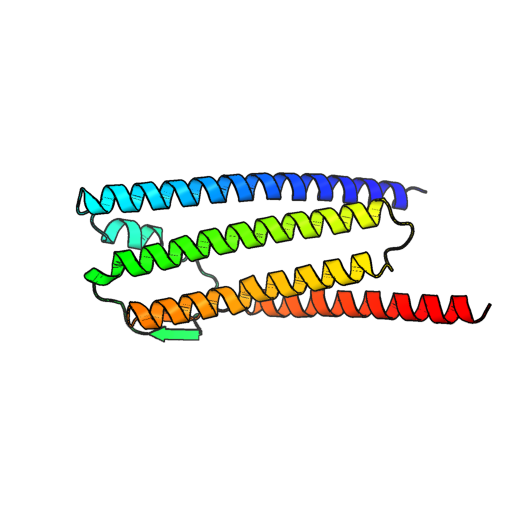 7.700 18.064 1.00 63.78 187 GLU A C 1
ATOM 1456 O O . GLU A 1 187 ? -36.658 8.301 17.849 1.00 63.78 187 GLU A O 1
ATOM 1461 N N . ILE A 1 188 ? -35.576 6.572 18.785 1.00 54.53 188 ILE A N 1
ATOM 1462 C CA . ILE A 1 188 ? -36.764 5.944 19.396 1.00 54.53 188 ILE A CA 1
ATOM 1463 C C . ILE A 1 188 ? -37.068 6.509 20.805 1.00 54.53 188 ILE A C 1
ATOM 1465 O O . ILE A 1 188 ? -38.135 6.227 21.356 1.00 54.53 188 ILE A O 1
ATOM 1469 N N . VAL A 1 189 ? -36.173 7.319 21.388 1.00 45.38 189 VAL A N 1
ATOM 1470 C CA . VAL A 1 189 ? -36.335 7.966 22.712 1.00 45.38 189 VAL A CA 1
ATOM 1471 C C . VAL A 1 189 ? -36.791 9.414 22.568 1.00 45.38 189 VAL A C 1
ATOM 1473 O O . VAL A 1 189 ? -37.708 9.802 23.328 1.00 45.38 189 VAL A O 1
#

pLDDT: mean 77.5, std 14.44, range [43.16, 94.38]

Organism: NCBI:txid2749962

Nearest PDB structures (foldseek):
  6wxu-assembly1_D  TM=4.104E-01  e=2.397E+00  Mus musculus
  2d1l-assembly1_B  TM=1.933E-01  e=8.249E+00  Mus musculus

Radius of gyration: 21.87 Å; Cα contacts (8 Å, |Δi|>4): 170; chains: 1; bounding box: 67×28×61 Å